Protein AF-A0A2W6YNT2-F1 (afdb_monomer)

Mean predicted aligned error: 16.23 Å

Structure (mmCIF, N/CA/C/O backbone):
data_AF-A0A2W6YNT2-F1
#
_entry.id   AF-A0A2W6YNT2-F1
#
loop_
_atom_site.group_PDB
_atom_site.id
_atom_site.type_symbol
_atom_site.label_atom_id
_atom_site.label_alt_id
_atom_site.label_comp_id
_atom_site.label_asym_id
_atom_site.label_entity_id
_atom_site.label_seq_id
_atom_site.pdbx_PDB_ins_code
_atom_site.Cartn_x
_atom_site.Cartn_y
_atom_site.Cartn_z
_atom_site.occupancy
_atom_site.B_iso_or_equiv
_atom_site.auth_seq_id
_atom_site.auth_comp_id
_atom_site.auth_asym_id
_atom_site.auth_atom_id
_atom_site.pdbx_PDB_model_num
ATOM 1 N N . MET A 1 1 ? -2.573 -17.971 18.303 1.00 40.66 1 MET A N 1
ATOM 2 C CA . MET A 1 1 ? -1.922 -16.973 17.429 1.00 40.66 1 MET A CA 1
ATOM 3 C C . MET A 1 1 ? -2.550 -15.627 17.736 1.00 40.66 1 MET A C 1
ATOM 5 O O . MET A 1 1 ? -3.761 -15.509 17.622 1.00 40.66 1 MET A O 1
ATOM 9 N N . THR A 1 2 ? -1.781 -14.661 18.231 1.00 47.09 2 THR A N 1
ATOM 10 C CA . THR A 1 2 ? -2.281 -13.311 18.520 1.00 47.09 2 THR A CA 1
ATOM 11 C C . THR A 1 2 ? -2.450 -12.561 17.201 1.00 47.09 2 THR A C 1
ATOM 13 O O . THR A 1 2 ? -1.472 -12.285 16.513 1.00 47.09 2 THR A O 1
ATOM 16 N N . THR A 1 3 ? -3.689 -12.281 16.803 1.00 71.31 3 THR A N 1
ATOM 17 C CA . THR A 1 3 ? -3.990 -11.491 15.601 1.00 71.31 3 THR A CA 1
ATOM 18 C C . THR A 1 3 ? -3.477 -10.065 15.790 1.00 71.31 3 THR A C 1
ATOM 20 O O . THR A 1 3 ? -3.833 -9.420 16.777 1.00 71.31 3 THR A O 1
ATOM 23 N N . SER A 1 4 ? -2.636 -9.571 14.873 1.00 83.00 4 SER A N 1
ATOM 24 C CA . SER A 1 4 ? -2.112 -8.201 14.960 1.00 83.00 4 SER A CA 1
ATOM 25 C C . SER A 1 4 ? -3.258 -7.177 14.932 1.00 83.00 4 SER A C 1
ATOM 27 O O . SER A 1 4 ? -4.179 -7.317 14.118 1.00 83.00 4 SER A O 1
ATOM 29 N N . PRO A 1 5 ? -3.217 -6.118 15.764 1.00 92.69 5 PRO A N 1
ATOM 30 C CA . PRO A 1 5 ? -4.230 -5.064 15.734 1.00 92.69 5 PRO A CA 1
ATOM 31 C C . PRO A 1 5 ? -4.189 -4.221 14.447 1.00 92.69 5 PRO A C 1
ATOM 33 O O . PRO A 1 5 ? -5.103 -3.426 14.225 1.00 92.69 5 PRO A O 1
ATOM 36 N N . TYR A 1 6 ? -3.166 -4.402 13.602 1.00 96.69 6 TYR A N 1
ATOM 37 C CA . TYR A 1 6 ? -2.955 -3.644 12.371 1.00 96.69 6 TYR A CA 1
ATOM 38 C C . TYR A 1 6 ? -3.131 -4.504 11.123 1.00 96.69 6 TYR A C 1
ATOM 40 O O . TYR A 1 6 ? -2.671 -5.652 11.074 1.00 96.69 6 TYR A O 1
ATOM 48 N N . ILE A 1 7 ? -3.759 -3.907 10.111 1.00 97.81 7 ILE A N 1
ATOM 49 C CA . ILE A 1 7 ? -3.732 -4.368 8.723 1.00 97.81 7 ILE A CA 1
ATOM 50 C C . ILE A 1 7 ? -3.130 -3.242 7.889 1.00 97.81 7 ILE A C 1
ATOM 52 O O . ILE A 1 7 ? -3.659 -2.133 7.877 1.00 97.81 7 ILE A O 1
ATOM 56 N N . LEU A 1 8 ? -2.033 -3.516 7.194 1.00 98.19 8 LEU A N 1
ATOM 57 C CA . LEU A 1 8 ? -1.343 -2.551 6.350 1.00 98.19 8 LEU A CA 1
ATOM 58 C C . LEU A 1 8 ? -1.602 -2.898 4.886 1.00 98.19 8 LEU A C 1
ATOM 60 O O . LEU A 1 8 ? -1.202 -3.969 4.436 1.00 98.19 8 LEU A O 1
ATOM 64 N N . LEU A 1 9 ? -2.256 -2.004 4.145 1.00 98.12 9 LEU A N 1
ATOM 65 C CA . LEU A 1 9 ? -2.378 -2.122 2.694 1.00 98.12 9 LEU A CA 1
ATOM 66 C C . LEU A 1 9 ? -1.252 -1.343 2.036 1.00 98.12 9 LEU A C 1
ATOM 68 O O . LEU A 1 9 ? -1.093 -0.153 2.305 1.00 98.12 9 LEU A O 1
ATOM 72 N N . LEU A 1 10 ? -0.491 -2.000 1.167 1.00 97.44 10 LEU A N 1
ATOM 73 C CA . LEU A 1 10 ? 0.601 -1.351 0.451 1.00 97.44 10 LEU A CA 1
ATOM 74 C C . LEU A 1 10 ? 0.161 -0.964 -0.956 1.00 97.44 10 LEU A C 1
ATOM 76 O O . LEU A 1 10 ? -0.458 -1.750 -1.672 1.00 97.44 10 LEU A O 1
ATOM 80 N N . GLU A 1 11 ? 0.504 0.254 -1.347 1.00 95.94 11 GLU A N 1
ATOM 81 C CA . GLU A 1 11 ? 0.345 0.748 -2.709 1.00 95.94 11 GLU A CA 1
ATOM 82 C C . GLU A 1 11 ? 1.682 0.676 -3.471 1.00 95.94 11 GLU A C 1
ATOM 84 O O . GLU A 1 11 ? 2.748 0.548 -2.863 1.00 95.94 11 GLU A O 1
ATOM 89 N N . THR A 1 12 ? 1.631 0.720 -4.806 1.00 97.12 12 THR A N 1
ATOM 90 C CA . THR A 1 12 ? 2.781 0.582 -5.709 1.00 97.12 12 THR A CA 1
ATOM 91 C C . THR A 1 12 ? 3.945 1.475 -5.299 1.00 97.12 12 THR A C 1
ATOM 93 O O . THR A 1 12 ? 5.073 0.991 -5.200 1.00 97.12 12 THR A O 1
ATOM 96 N N . SER A 1 13 ? 3.689 2.754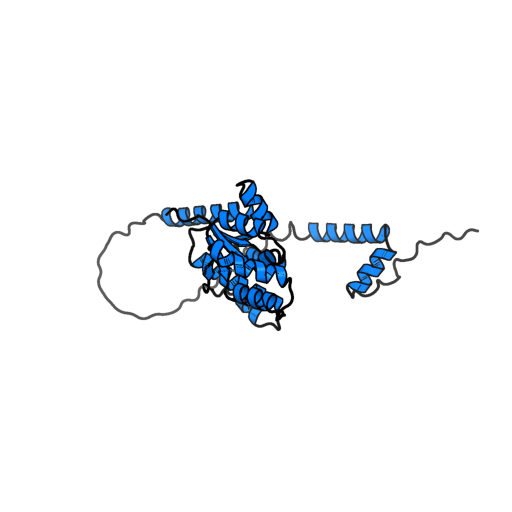 -5.004 1.00 96.12 13 SER A N 1
ATOM 97 C CA . SER A 1 13 ? 4.733 3.727 -4.684 1.00 96.12 13 SER A CA 1
ATOM 98 C C . SER A 1 13 ? 5.505 3.334 -3.418 1.00 96.12 13 SER A C 1
ATOM 100 O O . SER A 1 13 ? 6.731 3.414 -3.400 1.00 96.12 13 SER A O 1
ATOM 102 N N . ALA A 1 14 ? 4.815 2.809 -2.399 1.00 96.44 14 ALA A N 1
ATOM 103 C CA . ALA A 1 14 ? 5.431 2.367 -1.150 1.00 96.44 14 ALA A CA 1
ATOM 104 C C . ALA A 1 14 ? 6.356 1.156 -1.343 1.00 96.44 14 ALA A C 1
ATOM 106 O O . ALA A 1 14 ? 7.202 0.894 -0.488 1.00 96.44 14 ALA A O 1
ATOM 107 N N . ILE A 1 15 ? 6.213 0.428 -2.453 1.00 96.94 15 ILE A N 1
ATOM 108 C CA . ILE A 1 15 ? 7.069 -0.699 -2.826 1.00 96.94 15 ILE A CA 1
ATOM 109 C C . ILE A 1 15 ? 8.212 -0.214 -3.717 1.00 96.94 15 ILE A C 1
ATOM 111 O O . ILE A 1 15 ? 9.375 -0.398 -3.368 1.00 96.94 15 ILE A O 1
ATOM 115 N N . VAL A 1 16 ? 7.901 0.432 -4.846 1.00 96.62 16 VAL A N 1
ATOM 116 C CA . VAL A 1 16 ? 8.901 0.758 -5.881 1.00 96.62 16 VAL A CA 1
ATOM 117 C C . VAL A 1 16 ? 9.830 1.911 -5.505 1.00 96.62 16 VAL A C 1
ATOM 119 O O . VAL A 1 16 ? 10.900 2.039 -6.097 1.00 96.62 16 VAL A O 1
ATOM 122 N N . GLN A 1 17 ? 9.445 2.743 -4.533 1.00 95.75 17 GLN A N 1
ATOM 123 C CA . GLN A 1 17 ? 10.268 3.852 -4.033 1.00 95.75 17 GLN A CA 1
ATOM 124 C C . GLN A 1 17 ? 11.056 3.488 -2.766 1.00 95.75 17 GLN A C 1
ATOM 126 O O . GLN A 1 17 ? 11.781 4.327 -2.229 1.00 95.75 17 GLN A O 1
ATOM 131 N N . THR A 1 18 ? 10.927 2.256 -2.268 1.00 96.06 18 THR A N 1
ATOM 132 C CA . THR A 1 18 ? 11.593 1.811 -1.040 1.00 96.06 18 THR A CA 1
ATOM 133 C C . THR A 1 18 ? 12.423 0.548 -1.265 1.00 96.06 18 THR A C 1
ATOM 135 O O . THR A 1 18 ? 12.600 0.081 -2.388 1.00 96.06 18 THR A O 1
ATOM 138 N N . ASP A 1 19 ? 13.015 0.036 -0.188 1.00 96.25 19 ASP A N 1
ATOM 139 C CA . ASP A 1 19 ? 14.006 -1.033 -0.216 1.00 96.25 19 ASP A CA 1
ATOM 140 C C . ASP A 1 19 ? 13.580 -2.249 0.633 1.00 96.25 19 ASP A C 1
ATOM 142 O O . ASP A 1 19 ? 12.739 -2.118 1.531 1.00 96.25 19 ASP A O 1
ATOM 146 N N . PRO A 1 20 ? 14.213 -3.424 0.448 1.00 96.81 20 PRO A N 1
ATOM 147 C CA . PRO A 1 20 ? 13.905 -4.631 1.214 1.00 96.81 20 PRO A CA 1
ATOM 148 C C . PRO A 1 20 ? 13.911 -4.484 2.734 1.00 96.81 20 PRO A C 1
ATOM 150 O O . PRO A 1 20 ? 13.166 -5.188 3.417 1.00 96.81 20 PRO A O 1
ATOM 153 N N . ASN A 1 21 ? 14.745 -3.605 3.299 1.00 96.00 21 ASN A N 1
ATOM 154 C CA . ASN A 1 21 ? 14.743 -3.397 4.745 1.00 96.00 21 ASN A CA 1
ATOM 155 C C . ASN A 1 21 ? 13.480 -2.664 5.182 1.00 96.00 21 ASN A C 1
ATOM 157 O O . ASN A 1 21 ? 12.934 -2.980 6.234 1.00 96.00 21 ASN A O 1
ATOM 161 N N . THR A 1 22 ? 13.002 -1.724 4.367 1.00 96.06 22 THR A N 1
ATOM 162 C CA . THR A 1 22 ? 11.737 -1.023 4.593 1.00 96.06 22 THR A CA 1
ATOM 163 C C . THR A 1 22 ? 10.552 -1.989 4.505 1.00 96.06 22 THR A C 1
ATOM 165 O O . THR A 1 22 ? 9.698 -1.967 5.387 1.00 96.06 22 THR A O 1
ATOM 168 N N . TRP A 1 23 ? 10.531 -2.911 3.538 1.00 97.12 23 TRP A N 1
ATOM 169 C CA . TRP A 1 23 ? 9.458 -3.914 3.437 1.00 97.12 23 TRP A CA 1
ATOM 170 C C . TRP A 1 23 ? 9.425 -4.856 4.643 1.00 97.12 23 TRP A C 1
ATOM 172 O O . TRP A 1 23 ? 8.363 -5.086 5.215 1.00 97.12 23 TRP A O 1
ATOM 182 N N . ARG A 1 24 ? 10.590 -5.351 5.085 1.00 96.12 24 ARG A N 1
ATOM 183 C CA . ARG A 1 24 ? 10.691 -6.181 6.301 1.00 96.12 24 ARG A CA 1
ATOM 184 C C . ARG A 1 24 ? 10.253 -5.425 7.551 1.00 96.12 24 ARG A C 1
ATOM 186 O O . ARG A 1 24 ? 9.539 -5.984 8.372 1.00 96.12 24 ARG A O 1
ATOM 193 N N . ALA A 1 25 ? 10.653 -4.163 7.674 1.00 94.88 25 ALA A N 1
ATOM 194 C CA . ALA A 1 25 ? 10.222 -3.276 8.749 1.00 94.88 25 ALA A CA 1
ATOM 195 C C . ALA A 1 25 ? 8.693 -3.119 8.784 1.00 94.88 25 ALA A C 1
ATOM 197 O O . ALA A 1 25 ? 8.083 -3.258 9.839 1.00 94.88 25 ALA A O 1
ATOM 198 N N . ILE A 1 26 ? 8.064 -2.884 7.631 1.00 95.62 26 ILE A N 1
ATOM 199 C CA . ILE A 1 26 ? 6.604 -2.769 7.524 1.00 95.62 26 ILE A CA 1
ATOM 200 C C . ILE A 1 26 ? 5.921 -4.100 7.873 1.00 95.62 26 ILE A C 1
ATOM 202 O O . ILE A 1 26 ? 4.952 -4.101 8.628 1.00 95.62 26 ILE A O 1
ATOM 206 N N . ALA A 1 27 ? 6.462 -5.233 7.416 1.00 94.88 27 ALA A N 1
ATOM 207 C CA . ALA A 1 27 ? 5.932 -6.566 7.718 1.00 94.88 27 ALA A CA 1
ATOM 208 C C . ALA A 1 27 ? 5.893 -6.893 9.224 1.00 94.88 27 ALA A C 1
ATOM 210 O O . ALA A 1 27 ? 5.111 -7.735 9.654 1.00 94.88 27 ALA A O 1
ATOM 211 N N . GLN A 1 28 ? 6.722 -6.234 10.040 1.00 94.00 28 GLN A N 1
ATOM 212 C CA . GLN A 1 28 ? 6.733 -6.413 11.496 1.00 94.00 28 GLN A CA 1
ATOM 213 C C . GLN A 1 28 ? 5.603 -5.659 12.206 1.00 94.00 28 GLN A C 1
ATOM 215 O O . GLN A 1 28 ? 5.285 -5.976 13.350 1.00 94.00 28 GLN A O 1
ATOM 220 N N . LEU A 1 29 ? 4.995 -4.664 11.554 1.00 95.19 29 LEU A N 1
ATOM 221 C CA . LEU A 1 29 ? 3.944 -3.844 12.156 1.00 95.19 29 LEU A CA 1
ATOM 222 C C . LEU A 1 29 ? 2.620 -4.600 12.265 1.00 95.19 29 LEU A C 1
ATOM 224 O O . LEU A 1 29 ? 1.866 -4.398 13.212 1.00 95.19 29 LEU A O 1
ATOM 228 N N . GLY A 1 30 ? 2.319 -5.485 11.319 1.00 95.19 30 GLY A N 1
ATOM 229 C CA . GLY A 1 30 ? 1.081 -6.244 11.337 1.00 95.19 30 GLY A CA 1
ATOM 230 C C . GLY A 1 30 ? 0.854 -7.054 10.080 1.00 95.19 30 GLY A C 1
ATOM 231 O O . GLY A 1 30 ? 1.789 -7.427 9.382 1.00 95.19 30 GLY A O 1
ATOM 232 N N . GLU A 1 31 ? -0.410 -7.358 9.815 1.00 96.25 31 GLU A N 1
ATOM 233 C CA . GLU A 1 31 ? -0.775 -8.122 8.630 1.00 96.25 31 GLU A CA 1
ATOM 234 C C . GLU A 1 31 ? -0.681 -7.236 7.392 1.00 96.25 31 GLU A C 1
ATOM 236 O O . GLU A 1 31 ? -1.354 -6.211 7.308 1.00 96.25 31 GLU A O 1
ATOM 241 N N . CYS A 1 32 ? 0.156 -7.619 6.433 1.00 96.75 32 CYS A N 1
ATOM 242 C CA . CYS A 1 32 ? 0.338 -6.865 5.202 1.00 96.75 32 CYS A CA 1
ATOM 243 C C . CYS A 1 32 ? -0.495 -7.463 4.072 1.00 96.75 32 CYS A C 1
ATOM 245 O O . CYS A 1 32 ? -0.323 -8.628 3.701 1.00 96.75 32 CYS A O 1
ATOM 247 N N . LEU A 1 33 ? -1.354 -6.629 3.496 1.00 97.44 33 LEU A N 1
ATOM 248 C CA . LEU A 1 33 ? -2.176 -6.955 2.345 1.00 97.44 33 LEU A CA 1
ATOM 249 C C . LEU A 1 33 ? -1.743 -6.127 1.135 1.00 97.44 33 LEU A C 1
ATOM 251 O O . LEU A 1 33 ? -1.396 -4.950 1.233 1.00 97.44 33 LEU A O 1
ATOM 255 N N . LEU A 1 34 ? -1.806 -6.752 -0.029 1.00 97.00 34 LEU A N 1
ATOM 256 C CA . LEU A 1 34 ? -1.535 -6.142 -1.315 1.00 97.00 34 LEU A CA 1
ATOM 257 C C . LEU A 1 34 ? -2.822 -6.197 -2.144 1.00 97.00 34 LEU A C 1
ATOM 259 O O . LEU A 1 34 ? -3.264 -7.297 -2.481 1.00 97.00 34 LEU A O 1
ATOM 263 N N . PRO A 1 35 ? -3.452 -5.058 -2.474 1.00 98.00 35 PRO A N 1
ATOM 264 C CA . PRO A 1 35 ? -4.563 -5.053 -3.419 1.00 98.00 35 PRO A CA 1
ATOM 265 C C . PRO A 1 35 ? -4.172 -5.778 -4.709 1.00 98.00 35 PRO A C 1
ATOM 267 O O . PRO A 1 35 ? -3.071 -5.563 -5.219 1.00 98.00 35 PRO A O 1
ATOM 270 N N . GLU A 1 36 ? -5.055 -6.607 -5.265 1.00 97.00 36 GLU A N 1
ATOM 271 C CA . GLU A 1 36 ? -4.753 -7.369 -6.491 1.00 97.00 36 GLU A CA 1
ATOM 272 C C . GLU A 1 36 ? -4.298 -6.474 -7.648 1.00 97.00 36 GLU A C 1
ATOM 274 O O . GLU A 1 36 ? -3.361 -6.815 -8.366 1.00 97.00 36 GLU A O 1
ATOM 279 N N . ILE A 1 37 ? -4.891 -5.284 -7.774 1.00 96.31 37 ILE A N 1
ATOM 280 C CA . ILE A 1 37 ? -4.488 -4.308 -8.789 1.00 96.31 37 ILE A CA 1
ATOM 281 C C . ILE A 1 37 ? -3.050 -3.802 -8.587 1.00 96.31 37 ILE A C 1
ATOM 283 O O . ILE A 1 37 ? -2.342 -3.568 -9.560 1.00 96.31 37 ILE A O 1
ATOM 287 N N . VAL A 1 38 ? -2.589 -3.676 -7.337 1.00 97.50 38 VAL A N 1
ATOM 288 C CA . VAL A 1 38 ? -1.201 -3.303 -7.016 1.00 97.50 38 VAL A CA 1
ATOM 289 C C . VAL A 1 38 ? -0.271 -4.478 -7.292 1.00 97.50 38 VAL A C 1
ATOM 291 O O . VAL A 1 38 ? 0.801 -4.286 -7.854 1.00 97.50 38 VAL A O 1
ATOM 294 N N . ALA A 1 39 ? -0.679 -5.703 -6.947 1.00 96.75 39 ALA A N 1
ATOM 295 C CA . ALA A 1 39 ? 0.098 -6.899 -7.263 1.00 96.75 39 ALA A CA 1
ATOM 296 C C . ALA A 1 39 ? 0.342 -7.030 -8.775 1.00 96.75 39 ALA A C 1
ATOM 298 O O . ALA A 1 39 ? 1.477 -7.260 -9.190 1.00 96.75 39 ALA A O 1
ATOM 299 N N . LEU A 1 40 ? -0.705 -6.819 -9.578 1.00 96.94 40 LEU A N 1
ATOM 300 C CA . LEU A 1 40 ? -0.626 -6.819 -11.036 1.00 96.94 40 LEU A CA 1
ATOM 301 C C . LEU A 1 40 ? 0.262 -5.685 -11.563 1.00 96.94 40 LEU A C 1
ATOM 303 O O . LEU A 1 40 ? 1.059 -5.900 -12.472 1.00 96.94 40 LEU A O 1
ATOM 307 N N . GLU A 1 41 ? 0.160 -4.486 -10.991 1.00 97.44 41 GLU A N 1
ATOM 308 C CA . GLU A 1 41 ? 0.987 -3.356 -11.416 1.00 97.44 41 GLU A CA 1
ATOM 309 C C . GLU A 1 41 ? 2.474 -3.588 -11.127 1.00 97.44 41 GLU A C 1
ATOM 311 O O . GLU A 1 41 ? 3.319 -3.379 -11.995 1.00 97.44 41 GLU A O 1
ATOM 316 N N . ILE A 1 42 ? 2.808 -4.125 -9.953 1.00 97.75 42 ILE A N 1
ATOM 317 C CA . ILE A 1 42 ? 4.182 -4.521 -9.618 1.00 97.75 42 ILE A CA 1
ATOM 318 C C . ILE A 1 42 ? 4.691 -5.627 -10.554 1.00 97.75 42 ILE A C 1
ATOM 320 O O . ILE A 1 42 ? 5.873 -5.647 -10.906 1.00 97.75 42 ILE A O 1
ATOM 324 N N . GLU A 1 43 ? 3.819 -6.538 -10.991 1.00 97.19 43 GLU A N 1
ATOM 325 C CA . GLU A 1 43 ? 4.150 -7.525 -12.021 1.00 97.19 43 GLU A CA 1
ATOM 326 C C . GLU A 1 43 ? 4.455 -6.873 -13.371 1.00 97.19 43 GLU A C 1
ATOM 328 O O . GLU A 1 43 ? 5.452 -7.206 -14.015 1.00 97.19 43 GLU A O 1
ATOM 333 N N . ASN A 1 44 ? 3.638 -5.908 -13.785 1.00 97.75 44 ASN A N 1
ATOM 334 C CA . ASN A 1 44 ? 3.853 -5.175 -15.024 1.00 97.75 44 ASN A CA 1
ATOM 335 C C . ASN A 1 44 ? 5.163 -4.390 -15.004 1.00 97.75 44 ASN A C 1
ATOM 337 O O . ASN A 1 44 ? 5.921 -4.491 -15.966 1.00 97.75 44 ASN A O 1
ATOM 341 N N . ILE A 1 45 ? 5.470 -3.691 -13.909 1.00 97.75 45 ILE A N 1
ATOM 342 C CA . ILE A 1 45 ? 6.735 -2.963 -13.749 1.00 97.75 45 ILE A CA 1
ATOM 343 C C . ILE A 1 45 ? 7.921 -3.933 -13.801 1.00 97.75 45 ILE A C 1
ATOM 345 O O . ILE A 1 45 ? 8.882 -3.696 -14.521 1.00 97.75 45 ILE A O 1
ATOM 349 N N . ALA A 1 46 ? 7.866 -5.069 -13.102 1.00 97.62 46 ALA A N 1
ATOM 350 C CA . ALA A 1 46 ? 8.960 -6.045 -13.126 1.00 97.62 46 ALA A CA 1
ATOM 351 C C . ALA A 1 46 ? 9.235 -6.629 -14.525 1.00 97.62 46 ALA A C 1
ATOM 353 O O . ALA A 1 46 ? 10.372 -7.004 -14.827 1.00 97.62 46 ALA A O 1
ATOM 354 N N . ASN A 1 47 ? 8.202 -6.704 -15.366 1.00 97.69 47 ASN A N 1
ATOM 355 C CA . ASN A 1 47 ? 8.266 -7.212 -16.734 1.00 97.69 47 ASN A CA 1
ATOM 356 C C . ASN A 1 47 ? 8.500 -6.112 -17.788 1.00 97.69 47 ASN A C 1
ATOM 358 O O . ASN A 1 47 ? 8.414 -6.409 -18.979 1.00 97.69 47 ASN A O 1
ATOM 362 N N . GLY A 1 48 ? 8.747 -4.861 -17.381 1.00 95.94 48 GLY A N 1
ATOM 363 C CA . GLY A 1 48 ? 8.947 -3.731 -18.298 1.00 95.94 48 GLY A CA 1
ATOM 364 C C . GLY A 1 48 ? 7.695 -3.344 -19.097 1.00 95.94 48 GLY A C 1
ATOM 365 O O . GLY A 1 48 ? 7.791 -2.762 -20.175 1.00 95.94 48 GLY A O 1
ATOM 366 N N . ARG A 1 49 ? 6.501 -3.705 -18.601 1.00 95.81 49 ARG A N 1
ATOM 367 C CA . ARG A 1 49 ? 5.195 -3.400 -19.220 1.00 95.81 49 ARG A CA 1
ATOM 368 C C . ARG A 1 49 ? 4.547 -2.124 -18.672 1.00 95.81 49 ARG A C 1
ATOM 370 O O . ARG A 1 49 ? 3.517 -1.714 -19.198 1.00 95.81 49 ARG A O 1
ATOM 377 N N . SER A 1 50 ? 5.100 -1.542 -17.608 1.00 94.19 50 SER A N 1
ATOM 378 C CA . SER A 1 50 ? 4.638 -0.290 -16.998 1.00 94.19 50 SER A CA 1
ATOM 379 C C . SER A 1 50 ? 5.820 0.509 -16.450 1.00 94.19 50 SER A C 1
ATOM 381 O O . SER A 1 50 ? 6.882 -0.058 -16.180 1.00 94.19 50 SER A O 1
ATOM 383 N N . ASP A 1 51 ? 5.626 1.815 -16.278 1.00 90.88 51 ASP A N 1
ATOM 384 C CA . ASP A 1 51 ? 6.649 2.735 -15.788 1.00 90.88 51 ASP A CA 1
ATOM 385 C C . ASP A 1 51 ? 6.982 2.460 -14.315 1.00 90.88 51 ASP A C 1
ATOM 387 O O . ASP A 1 51 ? 6.107 2.382 -13.452 1.00 90.88 51 ASP A O 1
ATOM 391 N N . GLY A 1 52 ? 8.271 2.363 -13.996 1.00 91.06 52 GLY A N 1
ATOM 392 C CA . GLY A 1 52 ? 8.734 2.176 -12.627 1.00 91.06 52 GLY A CA 1
ATOM 393 C C . GLY A 1 52 ? 10.141 1.599 -12.555 1.00 91.06 52 GLY A C 1
ATOM 394 O O . GLY A 1 52 ? 10.841 1.459 -13.554 1.00 91.06 52 GLY A O 1
ATOM 395 N N . ASN A 1 53 ? 10.577 1.263 -11.343 1.00 95.38 53 ASN A N 1
ATOM 396 C CA . ASN A 1 53 ? 11.879 0.643 -11.128 1.00 95.38 53 ASN A CA 1
ATOM 397 C C . ASN A 1 53 ? 11.766 -0.887 -11.244 1.00 95.38 53 ASN A C 1
ATOM 399 O O . ASN A 1 53 ? 11.421 -1.561 -10.270 1.00 95.38 53 ASN A O 1
ATOM 403 N N . GLU A 1 54 ? 12.067 -1.432 -12.428 1.00 97.38 54 GLU A N 1
ATOM 404 C CA . GLU A 1 54 ? 11.963 -2.874 -12.713 1.00 97.38 54 GLU A CA 1
ATOM 405 C C . GLU A 1 54 ? 12.769 -3.730 -11.727 1.00 97.38 54 GLU A C 1
ATOM 407 O O . GLU A 1 54 ? 12.292 -4.759 -11.246 1.00 97.38 54 GLU A O 1
ATOM 412 N N . THR A 1 55 ? 13.985 -3.291 -11.386 1.00 97.44 55 THR A N 1
ATOM 413 C CA . THR A 1 55 ? 14.884 -4.004 -10.470 1.00 97.44 55 THR A CA 1
ATOM 414 C C . THR A 1 55 ? 14.263 -4.135 -9.084 1.00 97.44 55 THR A C 1
ATOM 416 O O . THR A 1 55 ? 14.255 -5.224 -8.508 1.00 97.44 55 THR A O 1
ATOM 419 N N . VAL A 1 56 ? 13.702 -3.042 -8.561 1.00 97.81 56 VAL A N 1
ATOM 420 C CA . VAL A 1 56 ? 13.033 -3.035 -7.254 1.00 97.81 56 VAL A CA 1
ATOM 421 C C . VAL A 1 56 ? 11.764 -3.887 -7.293 1.00 97.81 56 VAL A C 1
ATOM 423 O O . VAL A 1 56 ? 11.540 -4.682 -6.382 1.00 97.81 56 VAL A O 1
ATOM 426 N N . ALA A 1 57 ? 10.973 -3.806 -8.365 1.00 97.69 57 ALA A N 1
ATOM 427 C CA . ALA A 1 57 ? 9.767 -4.617 -8.524 1.00 97.69 57 ALA A CA 1
ATOM 428 C C . ALA A 1 57 ? 10.077 -6.128 -8.576 1.00 97.69 57 ALA A C 1
ATOM 430 O O . ALA A 1 57 ? 9.429 -6.916 -7.882 1.00 97.69 57 ALA A O 1
ATOM 431 N N . ARG A 1 58 ? 11.113 -6.545 -9.320 1.00 97.88 58 ARG A N 1
ATOM 432 C CA . ARG A 1 58 ? 11.591 -7.943 -9.344 1.00 97.88 58 ARG A CA 1
ATOM 433 C C . ARG A 1 58 ? 12.090 -8.401 -7.978 1.00 97.88 58 ARG A C 1
ATOM 435 O O . ARG A 1 58 ? 11.795 -9.515 -7.549 1.00 97.88 58 ARG A O 1
ATOM 442 N N . GLN A 1 59 ? 12.834 -7.542 -7.285 1.00 97.62 59 GLN A N 1
ATOM 443 C CA . GLN A 1 59 ? 13.326 -7.839 -5.944 1.00 97.62 59 GLN A CA 1
ATOM 444 C C . GLN A 1 59 ? 12.181 -7.990 -4.939 1.00 97.62 59 GLN A C 1
ATOM 446 O O . GLN A 1 59 ? 12.219 -8.873 -4.084 1.00 97.62 59 GLN A O 1
ATOM 451 N N . PHE A 1 60 ? 11.147 -7.159 -5.040 1.00 97.44 60 PHE A N 1
ATOM 452 C CA . PHE A 1 60 ? 9.965 -7.294 -4.206 1.00 97.44 60 PHE A CA 1
ATOM 453 C C . PHE A 1 60 ? 9.253 -8.624 -4.458 1.00 97.44 60 PHE A C 1
ATOM 455 O O . PHE A 1 60 ? 8.948 -9.335 -3.503 1.00 97.44 60 PHE A O 1
ATOM 462 N N . GLN A 1 61 ? 9.043 -9.006 -5.721 1.00 95.56 61 GLN A N 1
ATOM 463 C CA . GLN A 1 61 ? 8.387 -10.273 -6.052 1.00 95.56 61 GLN A CA 1
ATOM 464 C C . GLN A 1 61 ? 9.113 -11.492 -5.479 1.00 95.56 61 GLN A C 1
ATOM 466 O O . GLN A 1 61 ? 8.459 -12.383 -4.938 1.00 95.56 61 GLN A O 1
ATOM 471 N N . SER A 1 62 ? 10.448 -11.520 -5.540 1.00 95.19 62 SER A N 1
ATOM 472 C CA . SER A 1 62 ? 11.227 -12.641 -4.999 1.00 95.19 62 SER A CA 1
ATOM 473 C C . SER A 1 62 ? 11.169 -12.727 -3.470 1.00 95.19 62 SER A C 1
ATOM 475 O O . SER A 1 62 ? 11.215 -13.823 -2.912 1.00 95.19 62 SER A O 1
ATOM 477 N N . LEU A 1 63 ? 11.028 -11.588 -2.785 1.00 95.06 63 LEU A N 1
ATOM 478 C CA . LEU A 1 63 ? 10.929 -11.522 -1.326 1.00 95.06 63 LEU A CA 1
ATOM 479 C C . LEU A 1 63 ? 9.495 -11.643 -0.804 1.00 95.06 63 LEU A C 1
ATOM 481 O O . LEU A 1 63 ? 9.306 -11.979 0.363 1.00 95.06 63 LEU A O 1
ATOM 485 N N . ARG A 1 64 ? 8.480 -11.389 -1.632 1.00 91.56 64 ARG A N 1
ATOM 486 C CA . ARG A 1 64 ? 7.077 -11.290 -1.207 1.00 91.56 64 ARG A CA 1
ATOM 487 C C . ARG A 1 64 ? 6.596 -12.509 -0.419 1.00 91.56 64 ARG A C 1
ATOM 489 O O . ARG A 1 64 ? 5.956 -12.344 0.618 1.00 91.56 64 ARG A O 1
ATOM 496 N N . SER A 1 65 ? 6.917 -13.715 -0.888 1.00 87.25 65 SER A N 1
ATOM 497 C CA . SER A 1 65 ? 6.541 -14.967 -0.216 1.00 87.25 65 SER A CA 1
ATOM 498 C C . SER A 1 65 ? 7.191 -15.109 1.163 1.00 87.25 65 SER A C 1
ATOM 500 O O . SER A 1 65 ? 6.574 -15.646 2.074 1.00 87.25 65 SER A O 1
ATOM 502 N N . GLN A 1 66 ? 8.399 -14.569 1.344 1.00 92.38 66 GLN A N 1
ATOM 503 C CA . GLN A 1 66 ? 9.125 -14.572 2.618 1.00 92.38 66 GLN A CA 1
ATOM 504 C C . GLN A 1 66 ? 8.587 -13.522 3.599 1.00 92.38 66 GLN A C 1
ATOM 506 O O . GLN A 1 66 ? 8.723 -13.677 4.809 1.00 92.38 66 GLN A O 1
ATOM 511 N N . LEU A 1 67 ? 7.988 -12.442 3.086 1.00 91.94 67 LEU A N 1
ATOM 512 C CA . LEU A 1 67 ? 7.409 -11.366 3.891 1.00 91.94 67 LEU A CA 1
ATOM 513 C C . LEU A 1 67 ? 6.010 -11.705 4.434 1.00 91.94 67 LEU A C 1
ATOM 515 O O . LEU A 1 67 ? 5.491 -10.950 5.251 1.00 91.94 67 LEU A O 1
ATOM 519 N N . ASN A 1 68 ? 5.400 -12.817 4.003 1.00 90.50 68 ASN A N 1
ATOM 520 C CA . ASN A 1 68 ? 4.013 -13.200 4.309 1.00 90.50 68 ASN A CA 1
ATOM 521 C C . ASN A 1 68 ? 2.965 -12.158 3.871 1.00 90.50 68 ASN A C 1
ATOM 523 O O . ASN A 1 68 ? 1.910 -12.032 4.491 1.00 90.50 68 ASN A O 1
ATOM 527 N N . TRP A 1 69 ? 3.240 -11.397 2.807 1.00 93.62 69 TRP A N 1
ATOM 528 C CA . TRP A 1 69 ? 2.295 -10.404 2.288 1.00 93.62 69 TRP A CA 1
ATOM 529 C C . TRP A 1 69 ? 1.261 -11.061 1.378 1.00 93.62 69 TRP A C 1
ATOM 531 O O . TRP A 1 69 ? 1.601 -11.619 0.328 1.00 93.62 69 TRP A O 1
ATOM 541 N N . GLN A 1 70 ? -0.012 -10.951 1.744 1.00 93.50 70 GLN A N 1
ATOM 542 C CA . GLN A 1 70 ? -1.109 -11.620 1.044 1.00 93.50 70 GLN A CA 1
ATOM 543 C C . GLN A 1 70 ? -1.756 -10.698 0.010 1.00 93.50 70 GLN A C 1
ATOM 545 O O . GLN A 1 70 ? -1.787 -9.487 0.192 1.00 93.50 70 GLN A O 1
ATOM 550 N N . SER A 1 71 ? -2.259 -11.250 -1.097 1.00 95.69 71 SER A N 1
ATOM 551 C CA . SER A 1 71 ? -3.153 -10.481 -1.975 1.00 95.69 71 SER A CA 1
ATOM 552 C C . SER A 1 71 ? -4.523 -10.329 -1.316 1.00 95.69 71 SER A C 1
ATOM 554 O O . SER A 1 71 ? -4.959 -11.227 -0.601 1.00 95.69 71 SER A O 1
ATOM 556 N N . THR A 1 72 ? -5.229 -9.239 -1.602 1.00 96.56 72 THR A N 1
ATOM 557 C CA . THR A 1 72 ? -6.640 -9.089 -1.231 1.00 96.56 72 THR A CA 1
ATOM 558 C C . THR A 1 72 ? -7.477 -8.642 -2.421 1.00 96.56 72 THR A C 1
ATOM 560 O O . THR A 1 72 ? -7.087 -7.722 -3.143 1.00 96.56 72 THR A O 1
ATOM 563 N N . SER A 1 73 ? -8.630 -9.292 -2.590 1.00 96.62 73 SER A N 1
ATOM 564 C CA . SER A 1 73 ? -9.709 -8.939 -3.522 1.00 96.62 73 SER A CA 1
ATOM 565 C C . SER A 1 73 ? -10.819 -8.114 -2.850 1.00 96.62 73 SER A C 1
ATOM 567 O O . SER A 1 73 ? -11.753 -7.660 -3.517 1.00 96.62 73 SER A O 1
ATOM 569 N N . LEU A 1 74 ? -10.738 -7.919 -1.523 1.00 96.19 74 LEU A N 1
ATOM 570 C CA . LEU A 1 74 ? -11.756 -7.208 -0.753 1.00 96.19 74 LEU A CA 1
ATOM 571 C C . LEU A 1 74 ? -11.852 -5.773 -1.244 1.00 96.19 74 LEU A C 1
ATOM 573 O O . LEU A 1 74 ? -10.902 -5.004 -1.133 1.00 96.19 74 LEU A O 1
ATOM 577 N N . SER A 1 75 ? -13.020 -5.413 -1.754 1.00 95.06 75 SER A N 1
ATOM 578 C CA . SER A 1 75 ? -13.317 -4.075 -2.233 1.00 95.06 75 SER A CA 1
ATOM 579 C C . SER A 1 75 ? -14.736 -3.693 -1.848 1.00 95.06 75 SER A C 1
ATOM 581 O O . SER A 1 75 ? -15.606 -4.544 -1.670 1.00 95.06 75 SER A O 1
ATOM 583 N N . ALA A 1 76 ? -14.964 -2.396 -1.693 1.00 92.62 76 ALA A N 1
ATOM 584 C CA . ALA A 1 76 ? -16.283 -1.854 -1.427 1.00 92.62 76 ALA A CA 1
ATOM 585 C C . ALA A 1 76 ? -16.521 -0.597 -2.260 1.00 92.62 76 ALA A C 1
ATOM 587 O O . ALA A 1 76 ? -15.598 0.136 -2.632 1.00 92.62 76 ALA A O 1
ATOM 588 N N . ASN A 1 77 ? -17.794 -0.349 -2.549 1.00 87.56 77 ASN A N 1
ATOM 589 C CA . ASN A 1 77 ? -18.222 0.858 -3.231 1.00 87.56 77 ASN A CA 1
ATOM 590 C C . ASN A 1 77 ? -18.495 1.957 -2.208 1.00 87.56 77 ASN A C 1
ATOM 592 O O . ASN A 1 77 ? -19.133 1.725 -1.187 1.00 87.56 77 ASN A O 1
ATOM 596 N N . HIS A 1 78 ? -18.060 3.172 -2.526 1.00 86.69 78 HIS A N 1
ATOM 597 C CA . HIS A 1 78 ? -18.359 4.357 -1.735 1.00 86.69 78 HIS A CA 1
ATOM 598 C C . HIS A 1 78 ? -18.911 5.458 -2.649 1.00 86.69 78 HIS A C 1
ATOM 600 O O . HIS A 1 78 ? -18.315 5.693 -3.708 1.00 86.69 78 HIS A O 1
ATOM 606 N N . PRO A 1 79 ? -20.000 6.163 -2.282 1.00 85.44 79 PRO A N 1
ATOM 607 C CA . PRO A 1 79 ? -20.625 7.166 -3.148 1.00 85.44 79 PRO A CA 1
ATOM 608 C C . PRO A 1 79 ? -19.645 8.222 -3.679 1.00 85.44 79 PRO A C 1
ATOM 610 O O . PRO A 1 79 ? -19.641 8.515 -4.875 1.00 85.44 79 PRO A O 1
ATOM 613 N N . GLN A 1 80 ? -18.737 8.721 -2.831 1.00 81.88 80 GLN A N 1
ATOM 614 C CA . GLN A 1 80 ? -17.728 9.706 -3.250 1.00 81.88 80 GLN A CA 1
ATOM 615 C C . GLN A 1 80 ? -16.692 9.142 -4.240 1.00 81.88 80 GLN A C 1
ATOM 617 O O . GLN A 1 80 ? -16.125 9.893 -5.034 1.00 81.88 80 GLN A O 1
ATOM 622 N N . LEU A 1 81 ? -16.436 7.828 -4.218 1.00 84.19 81 LEU A N 1
ATOM 623 C CA . LEU A 1 81 ? -15.560 7.168 -5.194 1.00 84.19 81 LEU A CA 1
ATOM 624 C C . LEU A 1 81 ? -16.295 6.898 -6.514 1.00 84.19 81 LEU A C 1
ATOM 626 O O . LEU A 1 81 ? -15.698 6.996 -7.587 1.00 84.19 81 LEU A O 1
ATOM 630 N N . MET A 1 82 ? -17.596 6.600 -6.454 1.00 79.56 82 MET A N 1
ATOM 631 C CA . MET A 1 82 ? -18.428 6.377 -7.642 1.00 79.56 82 MET A CA 1
ATOM 632 C C . MET A 1 82 ? -18.602 7.655 -8.466 1.00 79.56 82 MET A C 1
ATOM 634 O O . MET A 1 82 ? -18.420 7.617 -9.679 1.00 79.56 82 MET A O 1
ATOM 638 N N . GLN A 1 83 ? -18.837 8.800 -7.817 1.00 74.00 83 GLN A N 1
ATOM 639 C CA . GLN A 1 83 ? -18.961 10.103 -8.492 1.00 74.00 83 GLN A CA 1
ATOM 640 C C . GLN A 1 83 ? -17.717 10.483 -9.307 1.00 74.00 83 GLN A C 1
ATOM 642 O O . GLN A 1 83 ? -17.814 11.155 -10.328 1.00 74.00 83 GLN A O 1
ATOM 647 N N . ARG A 1 84 ? -16.535 10.040 -8.871 1.00 71.19 84 ARG A N 1
ATOM 648 C CA . ARG A 1 84 ? -15.275 10.290 -9.584 1.00 71.19 84 ARG A CA 1
ATOM 649 C C . ARG A 1 84 ? -15.055 9.337 -10.754 1.00 71.19 84 ARG A C 1
ATOM 651 O O . ARG A 1 84 ? -14.297 9.664 -11.656 1.00 71.19 84 ARG A O 1
ATOM 658 N N . THR A 1 85 ? -15.715 8.179 -10.753 1.00 68.38 85 THR A N 1
ATOM 659 C CA . THR A 1 85 ? -15.533 7.136 -11.775 1.00 68.38 85 THR A CA 1
ATOM 660 C C . THR A 1 85 ? -16.157 7.530 -13.122 1.00 68.38 85 THR A C 1
ATOM 662 O O . THR A 1 85 ? -15.720 7.040 -14.155 1.00 68.38 85 THR A O 1
ATOM 665 N N . SER A 1 86 ? -17.131 8.446 -13.143 1.00 64.38 86 SER A N 1
ATOM 666 C CA . SER A 1 86 ? -17.817 8.895 -14.366 1.00 64.38 86 SER A CA 1
ATOM 667 C C . SER A 1 86 ? -17.048 9.942 -15.188 1.00 64.38 86 SER A C 1
ATOM 669 O O . SER A 1 86 ? -17.600 10.504 -16.130 1.00 64.38 86 SER A O 1
ATOM 671 N N . GLN A 1 87 ? -15.803 10.254 -14.822 1.00 72.56 87 GLN A N 1
ATOM 672 C CA . GLN A 1 87 ? -14.962 11.250 -15.494 1.00 72.56 87 GLN A CA 1
ATOM 673 C C . GLN A 1 87 ? -13.903 10.563 -16.375 1.00 72.56 87 GLN A C 1
ATOM 675 O O . GLN A 1 87 ? -13.516 9.424 -16.117 1.00 72.56 87 GLN A O 1
ATOM 680 N N . ASN A 1 88 ? -13.394 11.253 -17.404 1.00 80.56 88 ASN A N 1
ATOM 681 C CA . ASN A 1 88 ? -12.233 10.788 -18.176 1.00 80.56 88 ASN A CA 1
ATOM 682 C C . ASN A 1 88 ? -10.973 10.864 -17.302 1.00 80.56 88 ASN A C 1
ATOM 684 O O . ASN A 1 88 ? -10.296 11.888 -17.241 1.00 80.56 88 ASN A O 1
ATOM 688 N N . LEU A 1 89 ? -10.693 9.786 -16.574 1.00 85.38 89 LEU A N 1
ATOM 689 C CA . LEU A 1 89 ? -9.589 9.705 -15.625 1.00 85.38 89 LEU A CA 1
ATOM 690 C C . LEU A 1 89 ? -8.300 9.217 -16.291 1.00 85.38 89 LEU A C 1
ATOM 692 O O . LEU A 1 89 ? -8.308 8.282 -17.097 1.00 85.38 89 LEU A O 1
ATOM 696 N N . SER A 1 90 ? -7.167 9.779 -15.865 1.00 90.38 90 SER A N 1
ATOM 697 C CA . SER A 1 90 ? -5.848 9.228 -16.192 1.00 90.38 90 SER A CA 1
ATOM 698 C C . SER A 1 90 ? -5.692 7.795 -15.656 1.00 90.38 90 SER A C 1
ATOM 700 O O . SER A 1 90 ? -6.444 7.349 -14.785 1.00 90.38 90 SER A O 1
ATOM 702 N N . ALA A 1 91 ? -4.714 7.042 -16.172 1.00 89.44 91 ALA A N 1
ATOM 703 C CA . ALA A 1 91 ? -4.404 5.699 -15.667 1.00 89.44 91 ALA A CA 1
ATOM 704 C C . ALA A 1 91 ? -4.094 5.714 -14.157 1.00 89.44 91 ALA A C 1
ATOM 706 O O . ALA A 1 91 ? -4.718 4.975 -13.397 1.00 89.44 91 ALA A O 1
ATOM 707 N N . THR A 1 92 ? -3.246 6.642 -13.708 1.00 90.56 92 THR A N 1
ATOM 708 C CA . THR A 1 92 ? -2.904 6.841 -12.291 1.00 90.56 92 THR A CA 1
ATOM 709 C C . THR A 1 92 ? -4.125 7.183 -11.436 1.00 90.56 92 THR A C 1
ATOM 711 O O . THR A 1 92 ? -4.325 6.604 -10.373 1.00 90.56 92 THR A O 1
ATOM 714 N N . ALA A 1 93 ? -5.007 8.073 -11.906 1.00 91.00 93 ALA A N 1
ATOM 715 C CA . ALA A 1 93 ? -6.215 8.419 -11.157 1.00 91.00 93 ALA A CA 1
ATOM 716 C C . ALA A 1 93 ? -7.180 7.226 -11.030 1.00 91.00 93 ALA A C 1
ATOM 718 O O . ALA A 1 93 ? -7.772 7.022 -9.969 1.00 91.00 93 ALA A O 1
ATOM 719 N N . ARG A 1 94 ? -7.306 6.400 -12.081 1.00 92.06 94 ARG A N 1
ATOM 720 C CA . ARG A 1 94 ? -8.065 5.138 -12.024 1.00 92.06 94 ARG A CA 1
ATOM 721 C C . ARG A 1 94 ? -7.445 4.158 -11.034 1.00 92.06 94 ARG A C 1
ATOM 723 O O . ARG A 1 94 ? -8.179 3.544 -10.264 1.00 92.06 94 ARG A O 1
ATOM 730 N N . MET A 1 95 ? -6.119 4.041 -11.021 1.00 93.25 95 MET A N 1
ATOM 731 C CA . MET A 1 95 ? -5.394 3.210 -10.060 1.00 93.25 95 MET A CA 1
ATOM 732 C C . MET A 1 95 ? -5.681 3.652 -8.620 1.00 93.25 95 MET A C 1
ATOM 734 O O . MET A 1 95 ? -6.130 2.841 -7.814 1.00 93.25 95 MET A O 1
ATOM 738 N N . HIS A 1 96 ? -5.557 4.948 -8.322 1.00 94.62 96 HIS A N 1
ATOM 739 C CA . HIS A 1 96 ? -5.864 5.502 -6.999 1.00 94.62 96 HIS A CA 1
ATOM 740 C C . HIS A 1 96 ? -7.307 5.220 -6.561 1.00 94.62 96 HIS A C 1
ATOM 742 O O . HIS A 1 96 ? -7.536 4.814 -5.422 1.00 94.62 96 HIS A O 1
ATOM 748 N N . LEU A 1 97 ? -8.290 5.390 -7.454 1.00 93.81 97 LEU A N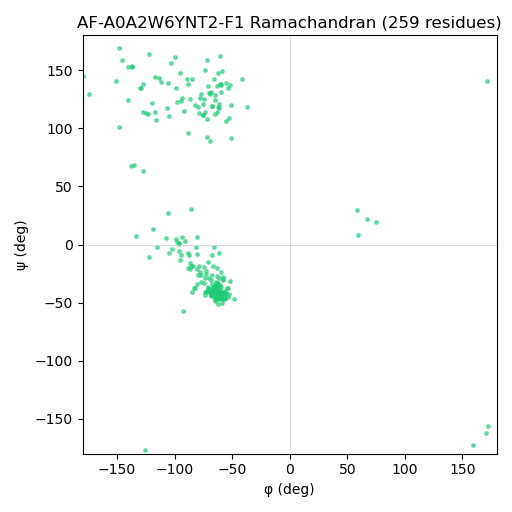 1
ATOM 749 C CA . LEU A 1 97 ? -9.683 5.065 -7.133 1.00 93.81 97 LEU A CA 1
ATOM 750 C C . LEU A 1 97 ? -9.876 3.581 -6.840 1.00 93.81 97 LEU A C 1
ATOM 752 O O . LEU A 1 97 ? -10.595 3.246 -5.900 1.00 93.81 97 LEU A O 1
ATOM 756 N N . ASN A 1 98 ? -9.254 2.701 -7.626 1.00 94.31 98 ASN A N 1
ATOM 757 C CA . ASN A 1 98 ? -9.335 1.269 -7.376 1.00 94.31 98 ASN A CA 1
ATOM 758 C C . ASN A 1 98 ? -8.713 0.934 -6.023 1.00 94.31 98 ASN A C 1
ATOM 760 O O . ASN A 1 98 ? -9.405 0.355 -5.195 1.00 94.31 98 ASN A O 1
ATOM 764 N N . VAL A 1 99 ? -7.486 1.381 -5.738 1.00 96.94 99 VAL A N 1
ATOM 765 C CA . VAL A 1 99 ? -6.831 1.161 -4.436 1.00 96.94 99 VAL A CA 1
ATOM 766 C C . VAL A 1 99 ? -7.698 1.670 -3.280 1.00 96.94 99 VAL A C 1
ATOM 768 O O . VAL A 1 99 ? -7.884 0.949 -2.303 1.00 96.94 99 VAL A O 1
ATOM 771 N N . ALA A 1 100 ? -8.316 2.848 -3.404 1.00 96.06 100 ALA A N 1
ATOM 772 C CA . ALA A 1 100 ? -9.218 3.369 -2.376 1.00 96.06 100 ALA A CA 1
ATOM 773 C C . ALA A 1 100 ? -10.428 2.450 -2.106 1.00 96.06 100 ALA A C 1
ATOM 775 O O . ALA A 1 100 ? -10.822 2.282 -0.952 1.00 96.06 100 ALA A O 1
ATOM 776 N N . ARG A 1 101 ? -10.988 1.799 -3.138 1.00 95.50 101 ARG A N 1
ATOM 777 C CA . ARG A 1 101 ? -12.063 0.800 -2.967 1.00 95.50 101 ARG A CA 1
ATOM 778 C C . ARG A 1 101 ? -11.589 -0.425 -2.190 1.00 95.50 101 ARG A C 1
ATOM 780 O O . ARG A 1 101 ? -12.350 -0.933 -1.370 1.00 95.50 101 ARG A O 1
ATOM 787 N N . TYR A 1 102 ? -10.357 -0.884 -2.422 1.00 97.38 102 TYR A N 1
ATOM 788 C CA . TYR A 1 102 ? -9.778 -1.995 -1.659 1.00 97.38 102 TYR A CA 1
ATOM 789 C C . TYR A 1 102 ? -9.586 -1.628 -0.191 1.00 97.38 102 TYR A C 1
ATOM 791 O O . TYR A 1 102 ? -9.999 -2.362 0.701 1.00 97.38 102 TYR A O 1
ATOM 799 N N . VAL A 1 103 ? -9.011 -0.453 0.061 1.00 96.81 103 VAL A N 1
ATOM 800 C CA . VAL A 1 103 ? -8.772 0.061 1.413 1.00 96.81 103 VAL A CA 1
ATOM 801 C C . VAL A 1 103 ? -10.075 0.136 2.213 1.00 96.81 103 VAL A C 1
ATOM 803 O O . VAL A 1 103 ? -10.127 -0.354 3.340 1.00 96.81 103 VAL A O 1
ATOM 806 N N . ILE A 1 104 ? -11.146 0.666 1.616 1.00 95.69 104 ILE A N 1
ATOM 807 C CA . ILE A 1 104 ? -12.466 0.707 2.258 1.00 95.69 104 ILE A CA 1
ATOM 808 C C . ILE A 1 104 ? -13.059 -0.695 2.429 1.00 95.69 104 ILE A C 1
ATOM 810 O O . ILE A 1 104 ? -13.635 -0.988 3.476 1.00 95.69 104 ILE A O 1
ATOM 814 N N . GLY A 1 105 ? -12.910 -1.578 1.438 1.00 96.44 105 GLY A N 1
ATOM 815 C CA . GLY A 1 105 ? -13.365 -2.967 1.538 1.00 96.44 105 GLY A CA 1
ATOM 816 C C . GLY A 1 105 ? -12.740 -3.694 2.727 1.00 96.44 105 GLY A C 1
ATOM 817 O O . GLY A 1 105 ? -13.445 -4.335 3.504 1.00 96.44 105 GLY A O 1
ATOM 818 N N . VAL A 1 106 ? -11.433 -3.521 2.931 1.00 97.38 106 VAL A N 1
ATOM 819 C CA . VAL A 1 106 ? -10.727 -4.070 4.093 1.00 97.38 106 VAL A CA 1
ATOM 820 C C . VAL A 1 106 ? -11.167 -3.383 5.390 1.00 97.38 106 VAL A C 1
ATOM 822 O O . VAL A 1 106 ? -11.464 -4.074 6.360 1.00 97.38 106 VAL A O 1
ATOM 825 N N . ALA A 1 107 ? -11.287 -2.053 5.425 1.00 95.94 107 ALA A N 1
ATOM 826 C CA . ALA A 1 107 ? -11.777 -1.339 6.611 1.00 95.94 107 ALA A CA 1
ATOM 827 C C . ALA A 1 107 ? -13.169 -1.821 7.054 1.00 95.94 107 ALA A C 1
ATOM 829 O O . ALA A 1 107 ? -13.387 -2.039 8.246 1.00 95.94 107 ALA A O 1
ATOM 830 N N . SER A 1 108 ? -14.058 -2.073 6.090 1.00 94.56 108 SER A N 1
ATOM 831 C CA . SER A 1 108 ? -15.408 -2.607 6.310 1.00 94.56 108 SER A CA 1
ATOM 832 C C . SER A 1 108 ? -15.393 -4.042 6.839 1.00 94.56 108 SER A C 1
ATOM 834 O O . SER A 1 108 ? -16.174 -4.386 7.721 1.00 94.56 108 SER A O 1
ATOM 836 N N . ALA A 1 109 ? -14.511 -4.891 6.300 1.00 95.88 109 ALA A N 1
ATOM 837 C CA . ALA A 1 109 ? -14.408 -6.297 6.687 1.00 95.88 109 ALA A CA 1
ATOM 838 C C . ALA A 1 109 ? -13.776 -6.492 8.077 1.00 95.88 109 ALA A C 1
ATOM 840 O O . ALA A 1 109 ? -14.039 -7.494 8.741 1.00 95.88 109 ALA A O 1
ATOM 841 N N . TYR A 1 110 ? -12.960 -5.534 8.532 1.00 95.06 110 TYR A N 1
ATOM 842 C CA . TYR A 1 110 ? -12.234 -5.611 9.801 1.00 95.06 110 TYR A CA 1
ATOM 843 C C . TYR A 1 110 ? -12.470 -4.373 10.687 1.00 95.06 110 TYR A C 1
ATOM 845 O O . TYR A 1 110 ? -11.513 -3.674 11.030 1.00 95.06 110 TYR A O 1
ATOM 853 N N . PRO A 1 111 ? -13.714 -4.115 11.140 1.00 93.06 111 PRO A N 1
ATOM 854 C CA . PRO A 1 111 ? -14.070 -2.886 11.863 1.00 93.06 111 PRO A CA 1
ATOM 855 C C . PRO A 1 111 ? -13.344 -2.722 13.211 1.00 93.06 111 PRO A C 1
ATOM 857 O O . PRO A 1 111 ? -13.227 -1.616 13.731 1.00 93.06 111 PRO A O 1
ATOM 860 N N . HIS A 1 112 ? -12.825 -3.813 13.782 1.00 93.00 112 HIS A N 1
ATOM 861 C CA . HIS A 1 112 ? -12.106 -3.815 15.062 1.00 93.00 112 HIS A CA 1
ATOM 862 C C . HIS A 1 112 ? -10.579 -3.748 14.924 1.00 93.00 112 HIS A C 1
ATOM 864 O O . HIS A 1 112 ? -9.870 -3.801 15.929 1.00 93.00 112 HIS A O 1
ATOM 870 N N . ARG A 1 113 ? -10.054 -3.660 13.696 1.00 95.12 113 ARG A N 1
ATOM 871 C CA . ARG A 1 113 ? -8.614 -3.565 13.421 1.00 95.12 113 ARG A CA 1
ATOM 872 C C . ARG A 1 113 ? -8.307 -2.237 12.754 1.00 95.12 113 ARG A C 1
ATOM 874 O O . ARG A 1 113 ? -9.100 -1.744 11.958 1.00 95.12 113 ARG A O 1
ATOM 881 N N . CYS A 1 114 ? -7.150 -1.672 13.082 1.00 96.31 114 CYS A N 1
ATOM 882 C CA . CYS A 1 114 ? -6.692 -0.428 12.482 1.00 96.31 114 CYS A CA 1
ATOM 883 C C . CYS A 1 114 ? -6.128 -0.727 11.090 1.00 96.31 114 CYS A C 1
ATOM 885 O O . CYS A 1 114 ? -5.119 -1.426 10.951 1.00 96.31 114 CYS A O 1
ATOM 887 N N . VAL A 1 115 ? -6.820 -0.228 10.070 1.00 97.50 115 VAL A N 1
ATOM 888 C CA . VAL A 1 115 ? -6.465 -0.382 8.663 1.00 97.50 115 VAL A CA 1
ATOM 889 C C . VAL A 1 115 ? -5.652 0.829 8.232 1.00 97.50 115 VAL A C 1
ATOM 891 O O . VAL A 1 115 ? -6.085 1.972 8.363 1.00 97.50 115 VAL A O 1
ATOM 894 N N . VAL A 1 116 ? -4.452 0.574 7.725 1.00 98.06 116 VAL A N 1
ATOM 895 C CA . VAL A 1 116 ? -3.474 1.602 7.380 1.00 98.06 116 VAL A CA 1
ATOM 896 C C . VAL A 1 116 ? -3.103 1.454 5.912 1.00 98.06 116 VAL A C 1
ATOM 898 O O . VAL A 1 116 ? -2.445 0.487 5.532 1.00 98.06 116 VAL A O 1
ATOM 901 N N . LEU A 1 117 ? -3.487 2.416 5.075 1.00 98.50 117 LEU A N 1
ATOM 902 C CA . LEU A 1 117 ? -2.900 2.536 3.743 1.00 98.50 117 LEU A CA 1
ATOM 903 C C . LEU A 1 117 ? -1.483 3.104 3.877 1.00 98.50 117 LEU A C 1
ATOM 905 O O . LEU A 1 117 ? -1.297 4.197 4.412 1.00 98.50 117 LEU A O 1
ATOM 909 N N . VAL A 1 118 ? -0.496 2.403 3.333 1.00 98.31 118 VAL A N 1
ATOM 910 C CA . VAL A 1 118 ? 0.869 2.904 3.175 1.00 98.31 118 VAL A CA 1
ATOM 911 C C . VAL A 1 118 ? 1.082 3.252 1.705 1.00 98.31 118 VAL A C 1
ATOM 913 O O . VAL A 1 118 ? 1.132 2.372 0.846 1.00 98.31 118 VAL A O 1
ATOM 916 N N . SER A 1 119 ? 1.190 4.545 1.411 1.00 98.12 119 SER A N 1
ATOM 917 C CA . SER A 1 119 ? 1.426 5.053 0.055 1.00 98.12 119 SER A CA 1
ATOM 918 C C . SER A 1 119 ? 2.181 6.369 0.117 1.00 98.12 119 SER A C 1
ATOM 920 O O . SER A 1 119 ? 1.890 7.211 0.964 1.00 98.12 119 SER A O 1
ATOM 922 N N . ASP A 1 120 ? 3.116 6.574 -0.800 1.00 97.25 120 ASP A N 1
ATOM 923 C CA . ASP A 1 120 ? 3.841 7.836 -0.978 1.00 97.25 120 ASP A CA 1
ATOM 924 C C . ASP A 1 120 ? 3.116 8.806 -1.928 1.00 97.25 120 ASP A C 1
ATOM 926 O O . ASP A 1 120 ? 3.397 10.007 -1.903 1.00 97.25 120 ASP A O 1
ATOM 930 N N . GLU A 1 121 ? 2.041 8.364 -2.583 1.00 96.62 121 GLU A N 1
ATOM 931 C CA . GLU A 1 121 ? 1.150 9.213 -3.375 1.00 96.62 121 GLU A CA 1
ATOM 932 C C . GLU A 1 121 ? 0.277 10.132 -2.506 1.00 96.62 121 GLU A C 1
ATOM 934 O O . GLU A 1 121 ? -0.685 9.710 -1.856 1.00 96.62 121 GLU A O 1
ATOM 939 N N . VAL A 1 122 ? 0.586 11.435 -2.523 1.00 95.94 122 VAL A N 1
ATOM 940 C CA . VAL A 1 122 ? -0.125 12.464 -1.737 1.00 95.94 122 VAL A CA 1
ATOM 941 C C . VAL A 1 122 ? -1.618 12.476 -2.063 1.00 95.94 122 VAL A C 1
ATOM 943 O O . VAL A 1 122 ? -2.445 12.457 -1.157 1.00 95.94 122 VAL A O 1
ATOM 946 N N . LEU A 1 123 ? -1.971 12.437 -3.352 1.00 94.56 123 LEU A N 1
ATOM 947 C CA . LEU A 1 123 ? -3.366 12.512 -3.796 1.00 94.56 123 LEU A CA 1
ATOM 948 C C . LEU A 1 123 ? -4.204 11.323 -3.323 1.00 94.56 123 LEU A C 1
ATOM 950 O O . LEU A 1 123 ? -5.392 11.487 -3.043 1.00 94.56 123 LEU A O 1
ATOM 954 N N . LEU A 1 124 ? -3.608 10.131 -3.250 1.00 95.75 124 LEU A N 1
ATOM 955 C CA . LEU A 1 124 ? -4.297 8.948 -2.753 1.00 95.75 124 LEU A CA 1
ATOM 956 C C . LEU A 1 124 ? -4.475 9.018 -1.234 1.00 95.75 124 LEU A C 1
ATOM 958 O O . LEU A 1 124 ? -5.569 8.746 -0.744 1.00 95.75 124 LEU A O 1
ATOM 962 N N . ARG A 1 125 ? -3.447 9.436 -0.485 1.00 96.12 125 ARG A N 1
ATOM 963 C CA . ARG A 1 125 ? -3.590 9.641 0.965 1.00 96.12 125 ARG A CA 1
ATOM 964 C C . ARG A 1 125 ? -4.655 10.689 1.283 1.00 96.12 125 ARG A C 1
ATOM 966 O O . ARG A 1 125 ? -5.525 10.428 2.105 1.00 96.12 125 ARG A O 1
ATOM 973 N N . ASP A 1 126 ? -4.654 11.819 0.579 1.00 93.56 126 ASP A N 1
ATOM 974 C CA . ASP A 1 126 ? -5.668 12.870 0.733 1.00 93.56 126 ASP A CA 1
ATOM 975 C C . ASP A 1 126 ? -7.074 12.380 0.375 1.00 93.56 126 ASP A C 1
ATOM 977 O O . ASP A 1 126 ? -8.068 12.841 0.940 1.00 93.56 126 ASP A O 1
ATOM 981 N N . LEU A 1 127 ? -7.178 11.462 -0.591 1.00 91.81 127 LEU A N 1
ATOM 982 C CA . LEU A 1 127 ? -8.438 10.813 -0.923 1.00 91.81 127 LEU A CA 1
ATOM 983 C C . LEU A 1 127 ? -8.924 9.950 0.244 1.00 91.81 127 LEU A C 1
ATOM 985 O O . LEU A 1 127 ? -10.088 10.079 0.607 1.00 91.81 127 LEU A O 1
ATOM 989 N N . ILE A 1 128 ? -8.060 9.133 0.853 1.00 93.81 128 ILE A N 1
ATOM 990 C CA . ILE A 1 128 ? -8.426 8.334 2.031 1.00 93.81 128 ILE A CA 1
ATOM 991 C C . ILE A 1 128 ? -8.845 9.231 3.194 1.00 93.81 128 ILE A C 1
ATOM 993 O O . ILE A 1 128 ? -9.917 9.011 3.738 1.00 93.81 128 ILE A O 1
ATOM 997 N N . VAL A 1 129 ? -8.109 10.305 3.489 1.00 89.62 129 VAL A N 1
ATOM 998 C CA . VAL A 1 129 ? -8.459 11.253 4.567 1.00 89.62 129 VAL A CA 1
ATOM 999 C C . VAL A 1 129 ? -9.844 11.885 4.380 1.00 89.62 129 VAL A C 1
ATOM 1001 O O . VAL A 1 129 ? -10.514 12.216 5.351 1.00 89.62 129 VAL A O 1
ATOM 1004 N N . LYS A 1 130 ? -10.316 12.051 3.140 1.00 87.38 130 LYS A N 1
ATOM 1005 C CA . LYS A 1 130 ? -11.676 12.554 2.861 1.00 87.38 130 LYS A CA 1
ATOM 1006 C C . LYS A 1 130 ? -12.765 11.496 3.034 1.00 87.38 130 LYS A C 1
ATOM 1008 O O . LYS A 1 130 ? -13.927 11.856 3.200 1.00 87.38 130 LYS A O 1
ATOM 1013 N N . LEU A 1 131 ? -12.389 10.224 2.931 1.00 83.06 131 LEU A N 1
ATOM 1014 C CA . LEU A 1 131 ? -13.251 9.070 3.182 1.00 83.06 131 LEU A CA 1
ATOM 1015 C C . LEU A 1 131 ? -13.241 8.681 4.667 1.00 83.06 131 LEU A C 1
ATOM 1017 O O . LEU A 1 131 ? -14.171 8.024 5.126 1.00 83.06 131 LEU A O 1
ATOM 1021 N N . GLU A 1 132 ? -12.210 9.090 5.414 1.00 69.44 132 GLU A N 1
ATOM 1022 C CA . GLU A 1 132 ? -12.176 9.012 6.873 1.00 69.44 132 GLU A CA 1
ATOM 1023 C C . GLU A 1 132 ? -13.337 9.834 7.463 1.00 69.44 132 GLU A C 1
ATOM 1025 O O . GLU A 1 132 ? -13.573 10.988 7.099 1.00 69.44 132 GLU A O 1
ATOM 1030 N N . GLY A 1 133 ? -14.084 9.234 8.389 1.00 66.50 133 GLY A N 1
ATOM 1031 C CA . GLY A 1 133 ? -15.302 9.810 8.961 1.00 66.50 133 GLY A CA 1
ATOM 1032 C C . GLY A 1 133 ? -16.059 8.791 9.812 1.00 66.50 133 GLY A C 1
ATOM 1033 O O . GLY A 1 133 ? -15.490 7.771 10.196 1.00 66.50 133 GLY A O 1
ATOM 1034 N N . CYS A 1 134 ? -17.344 9.043 10.092 1.00 60.94 134 CYS A N 1
ATOM 1035 C CA . CYS A 1 134 ? -18.191 8.117 10.859 1.00 60.94 134 CYS A CA 1
ATOM 1036 C C . CYS A 1 134 ? -18.289 6.719 10.227 1.00 60.94 134 CYS A C 1
ATOM 1038 O O . CYS A 1 134 ? -18.472 5.747 10.954 1.00 60.94 134 CYS A O 1
ATOM 1040 N N . ASP A 1 135 ? -18.140 6.619 8.904 1.00 82.38 135 ASP A N 1
ATOM 1041 C CA . ASP A 1 135 ? -18.303 5.361 8.172 1.00 82.38 135 ASP A CA 1
ATOM 1042 C C . ASP A 1 135 ? -17.087 4.426 8.318 1.00 82.38 135 ASP A C 1
ATOM 1044 O O . ASP A 1 135 ? -17.253 3.209 8.353 1.00 82.38 135 ASP A O 1
ATOM 1048 N N . TYR A 1 136 ? -15.871 4.980 8.453 1.00 91.12 136 TYR A N 1
ATOM 1049 C CA . TYR A 1 136 ? -14.615 4.214 8.553 1.00 91.12 136 TYR A CA 1
ATOM 1050 C C . TYR A 1 136 ? -13.671 4.796 9.618 1.00 91.12 136 TYR A C 1
ATOM 1052 O O . TYR A 1 136 ? -12.604 5.324 9.296 1.00 91.12 136 TYR A O 1
ATOM 1060 N N . PRO A 1 137 ? -14.031 4.708 10.910 1.00 92.62 137 PRO A N 1
ATOM 1061 C CA . PRO A 1 137 ? -13.234 5.271 12.001 1.00 92.62 137 PRO A CA 1
ATOM 1062 C C . PRO A 1 137 ? -11.935 4.495 12.258 1.00 92.62 137 PRO A C 1
ATOM 1064 O O . PRO A 1 137 ? -11.047 4.990 12.943 1.00 92.62 137 PRO A O 1
ATOM 1067 N N . ASN A 1 138 ? -11.824 3.278 11.723 1.00 95.19 138 ASN A N 1
ATOM 1068 C CA . ASN A 1 138 ? -10.672 2.394 11.849 1.00 95.19 138 ASN A CA 1
ATOM 1069 C C . ASN A 1 138 ? -9.638 2.565 10.725 1.00 95.19 138 ASN A C 1
ATOM 1071 O O . ASN A 1 138 ? -8.663 1.815 10.690 1.00 95.19 138 ASN A O 1
ATOM 1075 N N . LEU A 1 139 ? -9.854 3.508 9.806 1.00 96.19 139 LEU A N 1
ATOM 1076 C CA . LEU A 1 139 ? -9.043 3.700 8.612 1.00 96.19 139 LEU A CA 1
ATOM 1077 C C . LEU A 1 139 ? -8.131 4.926 8.739 1.00 96.19 139 LEU A C 1
ATOM 1079 O O . LEU A 1 139 ? -8.551 5.976 9.219 1.00 96.19 139 LEU A O 1
ATOM 1083 N N . CYS A 1 140 ? -6.890 4.803 8.268 1.00 96.81 140 CYS A N 1
ATOM 1084 C CA . CYS A 1 140 ? -6.016 5.943 8.015 1.00 96.81 140 CYS A CA 1
ATOM 1085 C C . CYS A 1 140 ? -5.044 5.700 6.850 1.00 96.81 140 CYS A C 1
ATOM 1087 O O . CYS A 1 140 ? -4.876 4.568 6.388 1.00 96.81 140 CYS A O 1
ATOM 1089 N N . ALA A 1 141 ? -4.364 6.756 6.394 1.00 97.62 141 ALA A N 1
ATOM 1090 C CA . ALA A 1 141 ? -3.286 6.661 5.409 1.00 97.62 141 ALA A CA 1
ATOM 1091 C C . ALA A 1 141 ? -1.994 7.359 5.869 1.00 97.62 141 ALA A C 1
ATOM 1093 O O . ALA A 1 141 ? -2.028 8.472 6.391 1.00 97.62 141 ALA A O 1
ATOM 1094 N N . ILE A 1 142 ? -0.836 6.732 5.636 1.00 98.12 142 ILE A N 1
ATOM 1095 C CA . ILE A 1 142 ? 0.492 7.257 5.998 1.00 98.12 142 ILE A CA 1
ATOM 1096 C C . ILE A 1 142 ? 1.512 7.048 4.862 1.00 98.12 142 ILE A C 1
ATOM 1098 O O . ILE A 1 142 ? 1.359 6.122 4.065 1.00 98.12 142 ILE A O 1
ATOM 1102 N N . PRO A 1 143 ? 2.568 7.878 4.764 1.00 98.00 143 PRO A N 1
ATOM 1103 C CA . PRO A 1 143 ? 3.677 7.625 3.844 1.00 98.00 143 PRO A CA 1
ATOM 1104 C C . PRO A 1 143 ? 4.546 6.448 4.308 1.00 98.00 143 PRO A C 1
ATOM 1106 O O . PRO A 1 143 ? 4.602 6.130 5.503 1.00 98.00 143 PRO A O 1
ATOM 1109 N N . SER A 1 144 ? 5.293 5.845 3.382 1.00 97.44 144 SER A N 1
ATOM 1110 C CA . SER A 1 144 ? 6.192 4.719 3.674 1.00 97.44 144 SER A CA 1
ATOM 1111 C C . SER A 1 144 ? 7.272 5.099 4.692 1.00 97.44 144 SER A C 1
ATOM 1113 O O . SER A 1 144 ? 7.595 4.316 5.587 1.00 97.44 144 SER A O 1
ATOM 1115 N N . ALA A 1 145 ? 7.755 6.345 4.646 1.00 97.00 145 ALA A N 1
ATOM 1116 C CA . ALA A 1 145 ? 8.698 6.886 5.621 1.00 97.00 145 ALA A CA 1
ATOM 1117 C C . ALA A 1 145 ? 8.139 6.884 7.057 1.00 97.00 145 ALA A C 1
ATOM 1119 O O . ALA A 1 145 ? 8.868 6.569 7.998 1.00 97.00 145 ALA A O 1
ATOM 1120 N N . ALA A 1 146 ? 6.846 7.184 7.235 1.00 98.00 146 ALA A N 1
ATOM 1121 C CA . ALA A 1 146 ? 6.206 7.148 8.549 1.00 98.00 146 ALA A CA 1
ATOM 1122 C C . ALA A 1 146 ? 6.023 5.707 9.043 1.00 98.00 146 ALA A C 1
ATOM 1124 O O . ALA A 1 146 ? 6.281 5.435 10.213 1.00 98.00 146 ALA A O 1
ATOM 1125 N N . ALA A 1 147 ? 5.655 4.776 8.155 1.00 97.69 147 ALA A N 1
ATOM 1126 C CA . ALA A 1 147 ? 5.580 3.354 8.490 1.00 97.69 147 ALA A CA 1
ATOM 1127 C C . ALA A 1 147 ? 6.957 2.797 8.901 1.00 97.69 147 ALA A C 1
ATOM 1129 O O . ALA A 1 147 ? 7.090 2.115 9.914 1.00 97.69 147 ALA A O 1
ATOM 1130 N N . ARG A 1 148 ? 8.017 3.168 8.176 1.00 96.69 148 ARG A N 1
ATOM 1131 C CA . ARG A 1 148 ? 9.400 2.797 8.506 1.00 96.69 148 ARG A CA 1
ATOM 1132 C C . ARG A 1 148 ? 9.868 3.384 9.835 1.00 96.69 148 ARG A C 1
ATOM 1134 O O . ARG A 1 148 ? 10.601 2.732 10.573 1.00 96.69 148 ARG A O 1
ATOM 1141 N N . GLN A 1 149 ? 9.501 4.628 10.133 1.00 97.19 149 GLN A N 1
ATOM 1142 C CA . GLN A 1 149 ? 9.848 5.228 11.417 1.00 97.19 149 GLN A CA 1
ATOM 1143 C C . GLN A 1 149 ? 9.110 4.525 12.554 1.00 97.19 149 GLN A C 1
ATOM 1145 O O . GLN A 1 149 ? 9.730 4.179 13.557 1.00 97.19 149 GLN A O 1
ATOM 1150 N N . TRP A 1 150 ? 7.822 4.247 12.360 1.00 97.69 150 TRP A N 1
ATOM 1151 C CA . TRP A 1 150 ? 7.001 3.520 13.317 1.00 97.69 150 TRP A CA 1
ATOM 1152 C C . TRP A 1 150 ? 7.589 2.147 13.652 1.00 97.69 150 TRP A C 1
ATOM 1154 O O . TRP A 1 150 ? 7.722 1.815 14.828 1.00 97.69 150 TRP A O 1
ATOM 1164 N N . SER A 1 151 ? 8.035 1.381 12.654 1.00 96.62 151 SER A N 1
ATOM 1165 C CA . SER A 1 151 ? 8.626 0.059 12.903 1.00 96.62 151 SER A CA 1
ATOM 1166 C C . SER A 1 151 ? 9.917 0.122 13.723 1.00 96.62 151 SER A C 1
ATOM 1168 O O . SER A 1 151 ? 10.266 -0.837 14.400 1.00 96.62 151 SER A O 1
ATOM 1170 N N . ARG A 1 152 ? 10.655 1.236 13.651 1.00 95.25 152 ARG A N 1
ATOM 1171 C CA . ARG A 1 152 ? 11.927 1.423 14.362 1.00 95.25 152 ARG A CA 1
ATOM 1172 C C . ARG A 1 152 ? 11.733 1.917 15.783 1.00 95.25 152 ARG A C 1
ATOM 1174 O O . ARG A 1 152 ? 12.452 1.494 16.678 1.00 95.25 152 ARG A O 1
ATOM 1181 N N . THR A 1 153 ? 10.804 2.847 15.981 1.00 96.19 153 THR A N 1
ATOM 1182 C CA . THR A 1 153 ? 10.603 3.505 17.277 1.00 96.19 153 THR A CA 1
ATOM 1183 C C . THR A 1 153 ? 9.513 2.850 18.109 1.00 96.19 153 THR A C 1
ATOM 1185 O O . THR A 1 153 ? 9.380 3.168 19.285 1.00 96.19 153 THR A O 1
ATOM 1188 N N . THR A 1 154 ? 8.701 1.969 17.514 1.00 92.31 154 THR A N 1
ATOM 1189 C CA . THR A 1 154 ? 7.457 1.447 18.109 1.00 92.31 154 THR A CA 1
ATOM 1190 C C . THR A 1 154 ? 6.439 2.558 18.427 1.00 92.31 154 THR A C 1
ATOM 1192 O O . THR A 1 154 ? 5.392 2.312 19.022 1.00 92.31 154 THR A O 1
ATOM 1195 N N . GLN A 1 155 ? 6.696 3.797 17.991 1.00 95.56 155 GLN A N 1
ATOM 1196 C CA . GLN A 1 155 ? 5.800 4.928 18.192 1.00 95.56 155 GLN A CA 1
ATOM 1197 C C . GLN A 1 155 ? 4.853 5.053 17.000 1.00 95.56 155 GLN A C 1
ATOM 1199 O O . GLN A 1 155 ? 5.272 5.348 15.881 1.00 95.56 155 GLN A O 1
ATOM 1204 N N . GLU A 1 156 ? 3.564 4.841 17.256 1.00 96.94 156 GLU A N 1
ATOM 1205 C CA . GLU A 1 156 ? 2.514 4.945 16.243 1.00 96.94 156 GLU A CA 1
ATOM 1206 C C . GLU A 1 156 ? 2.408 6.372 15.687 1.00 96.94 156 GLU A C 1
ATOM 1208 O O . GLU A 1 156 ? 2.386 7.328 16.473 1.00 96.94 156 GLU A O 1
ATOM 1213 N N . PRO A 1 157 ? 2.268 6.543 14.360 1.00 97.38 157 PRO A N 1
ATOM 1214 C CA . PRO A 1 157 ? 1.982 7.839 13.764 1.00 97.38 157 PRO A CA 1
ATOM 1215 C C . PRO A 1 157 ? 0.664 8.425 14.297 1.00 97.38 157 PRO A C 1
ATOM 1217 O O . PRO A 1 157 ? -0.273 7.666 14.557 1.00 97.38 157 PRO A O 1
ATOM 1220 N N . PRO A 1 158 ? 0.522 9.762 14.386 1.00 96.19 158 PRO A N 1
ATOM 1221 C CA . PRO A 1 158 ? -0.689 10.395 14.918 1.00 96.19 158 PRO A CA 1
ATOM 1222 C C . PRO A 1 158 ? -1.989 9.941 14.236 1.00 96.19 158 PRO A C 1
ATOM 1224 O O . PRO A 1 158 ? -3.002 9.741 14.901 1.00 96.19 158 PRO A O 1
ATOM 1227 N N . LEU A 1 159 ? -1.955 9.716 12.918 1.00 95.50 159 LEU A N 1
ATOM 1228 C CA . LEU A 1 159 ? -3.115 9.237 12.157 1.00 95.50 159 LEU A CA 1
ATOM 1229 C C . LEU A 1 159 ? -3.518 7.803 12.540 1.00 95.50 159 LEU A C 1
ATOM 1231 O O . LEU A 1 159 ? -4.704 7.513 12.663 1.00 95.50 159 LEU A O 1
ATOM 1235 N N . VAL A 1 160 ? -2.542 6.935 12.827 1.00 96.62 160 VAL A N 1
ATOM 1236 C CA . VAL A 1 160 ? -2.786 5.563 13.306 1.00 96.62 160 VAL A CA 1
ATOM 1237 C C . VAL A 1 160 ? -3.382 5.589 14.715 1.00 96.62 160 VAL A C 1
ATOM 1239 O O . VAL A 1 160 ? -4.329 4.857 15.004 1.00 96.62 160 VAL A O 1
ATOM 1242 N N . GLN A 1 161 ? -2.880 6.469 15.587 1.00 96.19 161 GLN A N 1
ATOM 1243 C CA . GLN A 1 161 ? -3.429 6.647 16.935 1.00 96.19 161 GLN A CA 1
ATOM 1244 C C . GLN A 1 161 ? -4.885 7.124 16.891 1.00 96.19 161 GLN A C 1
ATOM 1246 O O . GLN A 1 161 ? -5.726 6.583 17.610 1.00 96.19 161 GLN A O 1
ATOM 1251 N N . LYS A 1 162 ? -5.196 8.089 16.015 1.00 94.19 162 LYS A N 1
ATOM 1252 C CA . LYS A 1 162 ? -6.559 8.589 15.800 1.00 94.19 162 LYS A CA 1
ATOM 1253 C C . LYS A 1 162 ? -7.499 7.475 15.333 1.00 94.19 162 LYS A C 1
ATOM 1255 O O . LYS A 1 162 ? -8.565 7.309 15.916 1.00 94.19 162 LYS A O 1
ATOM 1260 N N . ALA A 1 163 ? -7.089 6.664 14.356 1.00 93.94 163 ALA A N 1
ATOM 1261 C CA . ALA A 1 163 ? -7.893 5.533 13.889 1.00 93.94 163 ALA A CA 1
ATOM 1262 C C . ALA A 1 163 ? -8.154 4.501 15.006 1.00 93.94 163 ALA A C 1
ATOM 1264 O O . ALA A 1 163 ? -9.269 4.015 15.187 1.00 93.94 163 ALA A O 1
ATOM 1265 N N . LYS A 1 164 ? -7.153 4.212 15.848 1.00 93.81 164 LYS A N 1
ATOM 1266 C CA . LYS A 1 164 ? -7.343 3.340 17.023 1.00 93.81 164 LYS A CA 1
ATOM 1267 C C . LYS A 1 164 ? -8.309 3.917 18.053 1.00 93.81 164 LYS A C 1
ATOM 1269 O O . LYS A 1 164 ? -9.015 3.152 18.708 1.00 93.81 164 LYS A O 1
ATOM 1274 N N . GLN A 1 165 ? -8.306 5.233 18.250 1.00 92.31 165 GLN A N 1
ATOM 1275 C CA . GLN A 1 165 ? -9.267 5.900 19.130 1.00 92.31 165 GLN A CA 1
ATOM 1276 C C . GLN A 1 165 ? -10.684 5.801 18.556 1.00 92.31 165 GLN A C 1
ATOM 1278 O O . GLN A 1 165 ? -11.589 5.408 19.287 1.00 92.31 165 GLN A O 1
ATOM 1283 N N . GLY A 1 166 ? -10.850 6.003 17.245 1.00 89.56 166 GLY A N 1
ATOM 1284 C CA . GLY A 1 166 ? -12.134 5.836 16.558 1.00 89.56 166 GLY A CA 1
ATOM 1285 C C . GLY A 1 166 ? -12.748 4.441 16.744 1.00 89.56 166 GLY A C 1
ATOM 1286 O O . GLY A 1 166 ? -13.942 4.324 17.016 1.00 89.56 166 GLY A O 1
ATOM 1287 N N . ILE A 1 167 ? -11.932 3.378 16.705 1.00 90.62 167 ILE A N 1
ATOM 1288 C CA . ILE A 1 167 ? -12.388 2.004 17.007 1.00 90.62 167 ILE A CA 1
ATOM 1289 C C . ILE A 1 167 ? -12.967 1.904 18.429 1.00 90.62 167 ILE A C 1
ATOM 1291 O O . ILE A 1 167 ? -13.998 1.263 18.641 1.00 90.62 167 ILE A O 1
ATOM 1295 N N . LYS A 1 168 ? -12.307 2.525 19.415 1.00 88.44 168 LYS A N 1
ATOM 1296 C CA . LYS A 1 168 ? -12.735 2.479 20.823 1.00 88.44 168 LYS A CA 1
ATOM 1297 C C . LYS A 1 168 ? -14.039 3.238 21.048 1.00 88.44 168 LYS A C 1
ATOM 1299 O O . LYS A 1 168 ? -14.893 2.746 21.780 1.00 88.44 168 LYS A O 1
ATOM 1304 N N . GLU A 1 169 ? -14.201 4.396 20.416 1.00 84.75 169 GLU A N 1
ATOM 1305 C CA . GLU A 1 169 ? -15.410 5.215 20.538 1.00 84.75 169 GLU A CA 1
ATOM 1306 C C . GLU A 1 169 ? -16.639 4.472 19.996 1.00 84.75 169 GLU A C 1
ATOM 1308 O O . GLU A 1 169 ? -17.649 4.362 20.691 1.00 84.75 169 GLU A O 1
ATOM 1313 N N . VAL A 1 170 ? -16.542 3.850 18.815 1.00 80.94 170 VAL A N 1
ATOM 1314 C CA . VAL A 1 170 ? -17.654 3.062 18.244 1.00 80.94 170 VAL A CA 1
ATOM 1315 C C . VAL A 1 170 ? -17.994 1.830 19.090 1.00 80.94 170 VAL A C 1
ATOM 1317 O O . VAL A 1 170 ? -19.172 1.506 19.281 1.00 80.94 170 VAL A O 1
ATOM 1320 N N . ALA A 1 171 ? -16.988 1.164 19.660 1.00 77.75 171 ALA A N 1
ATOM 1321 C CA . ALA A 1 171 ? -17.219 0.058 20.589 1.00 77.75 171 ALA A CA 1
ATOM 1322 C C . ALA A 1 171 ? -17.955 0.515 21.866 1.00 77.75 171 ALA A C 1
ATOM 1324 O O . ALA A 1 171 ? -18.792 -0.212 22.395 1.00 77.75 171 ALA A O 1
ATOM 1325 N N . GLN A 1 172 ? -17.698 1.732 22.352 1.00 71.50 172 GLN A N 1
ATOM 1326 C CA . GLN A 1 172 ? -18.396 2.277 23.520 1.00 71.50 172 GLN A CA 1
ATOM 1327 C C . GLN A 1 172 ? -19.849 2.662 23.208 1.00 71.50 172 GLN A C 1
ATOM 1329 O O . GLN A 1 172 ? -20.736 2.353 24.003 1.00 71.50 172 GLN A O 1
ATOM 1334 N N . PHE A 1 173 ? -20.134 3.262 22.047 1.00 64.44 173 PHE A N 1
ATOM 1335 C CA . PHE A 1 173 ? -21.512 3.589 21.643 1.00 64.44 173 PHE A CA 1
ATOM 1336 C C . PHE A 1 173 ? -22.415 2.357 21.471 1.00 64.44 173 PHE A C 1
ATOM 1338 O O . PHE A 1 173 ? -23.602 2.414 21.795 1.00 64.44 173 PHE A O 1
ATOM 1345 N N . THR A 1 174 ? -21.866 1.226 21.025 1.00 61.69 174 THR A N 1
ATOM 1346 C CA . THR A 1 174 ? -22.626 -0.031 20.881 1.00 61.69 174 THR A CA 1
ATOM 1347 C C . THR A 1 174 ? -22.936 -0.706 22.223 1.00 61.69 174 THR A C 1
ATOM 1349 O O . THR A 1 174 ? -23.987 -1.328 22.356 1.00 61.69 174 THR A O 1
ATOM 1352 N N . LEU A 1 175 ? -22.093 -0.525 23.247 1.00 59.47 175 LEU A N 1
ATOM 1353 C CA . LEU A 1 175 ? -22.301 -1.068 24.601 1.00 59.47 175 LEU A CA 1
ATOM 1354 C C . LEU A 1 175 ? -23.144 -0.168 25.520 1.00 59.47 175 LEU A C 1
ATOM 1356 O O . LEU A 1 175 ? -23.636 -0.635 26.544 1.00 59.47 175 LEU A O 1
ATOM 1360 N N . SER A 1 176 ? -23.319 1.108 25.165 1.00 49.47 176 SER A N 1
ATOM 1361 C CA . SER A 1 176 ? -23.995 2.108 26.009 1.00 49.47 176 SER A CA 1
ATOM 1362 C C . SER A 1 176 ? -25.460 2.348 25.642 1.00 49.47 176 SER A C 1
ATOM 1364 O O . SER A 1 176 ? -26.087 3.233 26.220 1.00 49.47 176 SER A O 1
ATOM 1366 N N . SER A 1 177 ? -26.025 1.600 24.686 1.00 43.25 177 SER A N 1
ATOM 1367 C CA . SER A 1 177 ? -27.464 1.666 24.415 1.00 43.25 177 SER A CA 1
ATOM 1368 C C . SER A 1 177 ? -28.220 1.139 25.640 1.00 43.25 177 SER A C 1
ATOM 1370 O O . SER A 1 177 ? -28.119 -0.052 25.938 1.00 43.25 177 SER A O 1
ATOM 1372 N N . PRO A 1 178 ? -28.973 1.979 26.378 1.00 49.34 178 PRO A N 1
ATOM 1373 C CA . PRO A 1 178 ? -29.766 1.496 27.487 1.00 49.34 178 PRO A CA 1
ATOM 1374 C C . PRO A 1 178 ? -30.865 0.621 26.901 1.00 49.34 178 PRO A C 1
ATOM 1376 O O . PRO A 1 178 ? -31.696 1.086 26.119 1.00 49.34 178 PRO A O 1
ATOM 1379 N N . THR A 1 179 ? -30.871 -0.646 27.303 1.00 45.56 179 THR A N 1
ATOM 1380 C CA . THR A 1 179 ? -32.020 -1.539 27.220 1.00 45.56 179 THR A CA 1
ATOM 1381 C C . THR A 1 179 ? -33.220 -0.829 27.840 1.00 45.56 179 THR A C 1
ATOM 1383 O O . THR A 1 179 ? -33.455 -0.897 29.046 1.00 45.56 179 THR A O 1
ATOM 1386 N N . ARG A 1 180 ? -33.996 -0.119 27.020 1.00 41.03 180 ARG A N 1
ATOM 1387 C CA . ARG A 1 180 ? -35.343 0.292 27.385 1.00 41.03 180 ARG A CA 1
ATOM 1388 C C . ARG A 1 180 ? -36.166 -0.986 27.343 1.00 41.03 180 ARG A C 1
ATOM 1390 O O . ARG A 1 180 ? -36.610 -1.408 26.281 1.00 41.03 180 ARG A O 1
ATOM 1397 N N . GLN A 1 181 ? -36.279 -1.643 28.495 1.00 38.19 181 GLN A N 1
ATOM 1398 C CA . GLN A 1 181 ? -37.226 -2.729 28.696 1.00 38.19 181 GLN A CA 1
ATOM 1399 C C . GLN A 1 181 ? -38.613 -2.193 28.340 1.00 38.19 181 GLN A C 1
ATOM 1401 O O . GLN A 1 181 ? -39.180 -1.368 29.054 1.00 38.19 181 GLN A O 1
ATOM 1406 N N . ILE A 1 182 ? -39.122 -2.612 27.187 1.00 43.97 182 ILE A N 1
ATOM 1407 C CA . ILE A 1 182 ? -40.534 -2.491 26.855 1.00 43.97 182 ILE A CA 1
ATOM 1408 C C . ILE A 1 182 ? -41.205 -3.655 27.592 1.00 43.97 182 ILE A C 1
ATOM 1410 O O . ILE A 1 182 ? -40.844 -4.806 27.327 1.00 43.97 182 ILE A O 1
ATOM 1414 N N . PRO A 1 183 ? -42.130 -3.406 28.536 1.00 44.62 183 PRO A N 1
ATOM 1415 C CA . PRO A 1 183 ? -42.930 -4.480 29.083 1.00 44.62 183 PRO A CA 1
ATOM 1416 C C . PRO A 1 183 ? -43.805 -5.053 27.971 1.00 44.62 183 PRO A C 1
ATOM 1418 O O . PRO A 1 183 ? -44.507 -4.336 27.259 1.00 44.62 183 PRO A O 1
ATOM 1421 N N . VAL A 1 184 ? -43.721 -6.371 27.848 1.00 40.69 184 VAL A N 1
ATOM 1422 C CA . VAL A 1 184 ? -44.608 -7.232 27.077 1.00 40.69 184 VAL A CA 1
ATOM 1423 C C . VAL A 1 184 ? -46.061 -6.928 27.448 1.00 40.69 184 VAL A C 1
ATOM 1425 O O . VAL A 1 184 ? -46.464 -7.116 28.592 1.00 40.69 184 VAL A O 1
ATOM 1428 N N . SER A 1 185 ? -46.855 -6.514 26.465 1.00 41.31 185 SER A N 1
ATOM 1429 C CA . SER A 1 185 ? -48.283 -6.808 26.436 1.00 41.31 185 SER A CA 1
ATOM 1430 C C . SER A 1 185 ? -48.585 -7.425 25.082 1.00 41.31 185 SER A C 1
ATOM 1432 O O . SER A 1 185 ? -48.390 -6.809 24.033 1.00 41.31 185 SER A O 1
ATOM 1434 N N . SER A 1 186 ? -48.970 -8.691 25.129 1.00 42.25 186 SER A N 1
ATOM 1435 C CA . SER A 1 186 ? -49.387 -9.499 23.999 1.00 42.25 186 SER A CA 1
ATOM 1436 C C . SER A 1 186 ? -50.627 -8.891 23.350 1.00 42.25 186 SER A C 1
ATOM 1438 O O . SER A 1 186 ? -51.669 -8.813 23.993 1.00 42.25 186 SER A O 1
ATOM 1440 N N . GLN A 1 187 ? -50.547 -8.540 22.068 1.00 38.97 187 GLN A N 1
ATOM 1441 C CA . GLN A 1 187 ? -51.710 -8.608 21.190 1.00 38.97 187 GLN A CA 1
ATOM 1442 C C . GLN A 1 18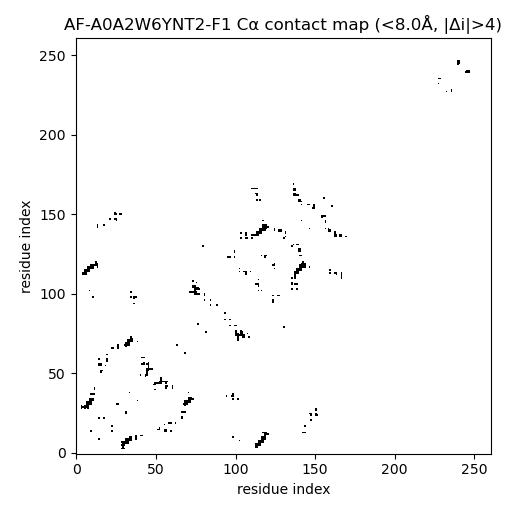7 ? -51.280 -8.922 19.753 1.00 38.97 187 GLN A C 1
ATOM 1444 O O . GLN A 1 187 ? -50.758 -8.109 18.998 1.00 38.97 187 GLN A O 1
ATOM 1449 N N . GLU A 1 188 ? -51.470 -10.198 19.462 1.00 35.94 188 GLU A N 1
ATOM 1450 C CA . GLU A 1 188 ? -51.665 -10.861 18.184 1.00 35.94 188 GLU A CA 1
ATOM 1451 C C . GLU A 1 188 ? -52.510 -10.035 17.191 1.00 35.94 188 GLU A C 1
ATOM 1453 O O . GLU A 1 188 ? -53.676 -9.755 17.454 1.00 35.94 188 GLU A O 1
ATOM 1458 N N . ASN A 1 189 ? -51.948 -9.652 16.038 1.00 30.78 189 ASN A N 1
ATOM 1459 C CA . ASN A 1 189 ? -52.349 -10.226 14.745 1.00 30.78 189 ASN A CA 1
ATOM 1460 C C . ASN A 1 189 ? -51.578 -9.648 13.547 1.00 30.78 189 ASN A C 1
ATOM 1462 O O . ASN A 1 189 ? -51.217 -8.475 13.484 1.00 30.78 189 ASN A O 1
ATOM 1466 N N . GLN A 1 190 ? -51.352 -10.534 12.584 1.00 36.88 190 GLN A N 1
ATOM 1467 C CA . GLN A 1 190 ? -50.672 -10.328 11.311 1.00 36.88 190 GLN A CA 1
ATOM 1468 C C . GLN A 1 190 ? -51.508 -9.466 10.346 1.00 36.88 190 GLN A C 1
ATOM 1470 O O . GLN A 1 190 ? -52.691 -9.729 10.161 1.00 36.88 190 GLN A O 1
ATOM 1475 N N . ASN A 1 191 ? -50.892 -8.507 9.648 1.00 30.91 191 ASN A N 1
ATOM 1476 C CA . ASN A 1 191 ? -50.614 -8.624 8.207 1.00 30.91 191 ASN A CA 1
ATOM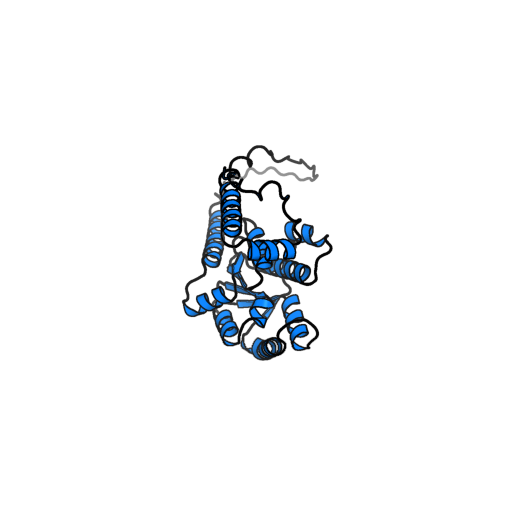 1477 C C . ASN A 1 191 ? -50.087 -7.319 7.586 1.00 30.91 191 ASN A C 1
ATOM 1479 O O . ASN A 1 191 ? -50.520 -6.208 7.873 1.00 30.91 191 ASN A O 1
ATOM 1483 N N . SER A 1 192 ? -49.130 -7.534 6.694 1.00 38.38 192 SER A N 1
ATOM 1484 C CA . SER A 1 192 ? -48.392 -6.645 5.802 1.00 38.38 192 SER A CA 1
ATOM 1485 C C . SER A 1 192 ? -49.225 -5.562 5.102 1.00 38.38 192 SER A C 1
ATOM 1487 O O . SER A 1 192 ? -50.303 -5.859 4.600 1.00 38.38 192 SER A O 1
ATOM 1489 N N . THR A 1 193 ? -48.674 -4.349 4.933 1.00 32.47 193 THR A N 1
ATOM 1490 C CA . THR A 1 193 ? -48.290 -3.751 3.625 1.00 32.47 193 THR A CA 1
ATOM 1491 C C . THR A 1 193 ? -47.565 -2.411 3.853 1.00 32.47 193 THR A C 1
ATOM 1493 O O . THR A 1 193 ? -48.046 -1.535 4.566 1.00 32.47 193 THR A O 1
ATOM 1496 N N . GLN A 1 194 ? -46.395 -2.262 3.225 1.00 41.81 194 GLN A N 1
ATOM 1497 C CA . GLN A 1 194 ? -45.558 -1.058 3.169 1.00 41.81 194 GLN A CA 1
ATOM 1498 C C . GLN A 1 194 ? -46.300 0.183 2.638 1.00 41.81 194 GLN A C 1
ATOM 1500 O O . GLN A 1 194 ? -46.947 0.116 1.594 1.00 41.81 194 GLN A O 1
ATOM 1505 N N . LYS A 1 195 ? -46.054 1.350 3.250 1.00 29.22 195 LYS A N 1
ATOM 1506 C CA . LYS A 1 195 ? -46.104 2.657 2.573 1.00 29.22 195 LYS A CA 1
ATOM 1507 C C . LYS A 1 195 ? -44.975 3.563 3.070 1.00 29.22 195 LYS A C 1
ATOM 1509 O O . LYS A 1 195 ? -44.822 3.796 4.263 1.00 29.22 195 LYS A O 1
ATOM 1514 N N . PHE A 1 196 ? -44.186 4.032 2.107 1.00 35.81 196 PHE A N 1
ATOM 1515 C CA . PHE A 1 196 ? -43.119 5.021 2.226 1.00 35.81 196 PHE A CA 1
ATOM 1516 C C . PHE A 1 196 ? -43.606 6.319 2.886 1.00 35.81 196 PHE A C 1
ATOM 1518 O O . PHE A 1 196 ? -44.599 6.892 2.443 1.00 35.81 196 PHE A O 1
ATOM 1525 N N . HIS A 1 197 ? -42.827 6.844 3.833 1.00 30.92 197 HIS A N 1
ATOM 1526 C CA . HIS A 1 197 ? -42.814 8.269 4.157 1.00 30.92 197 HIS A CA 1
ATOM 1527 C C . HIS A 1 197 ? -41.379 8.791 4.043 1.00 30.92 197 HIS A C 1
ATOM 1529 O O . HIS A 1 197 ? -40.492 8.389 4.790 1.00 30.92 197 HIS A O 1
ATOM 1535 N N . SER A 1 198 ? -41.152 9.666 3.061 1.00 33.91 198 SER A N 1
ATOM 1536 C CA . SER A 1 198 ? -39.933 10.466 2.946 1.00 33.91 198 SER A CA 1
ATOM 1537 C C . SER A 1 198 ? -39.952 11.576 3.992 1.00 33.91 198 SER A C 1
ATOM 1539 O O . SER A 1 198 ? -40.748 12.508 3.882 1.00 33.91 198 SER A O 1
ATOM 1541 N N . GLU A 1 199 ? -39.040 11.519 4.959 1.00 36.41 199 GLU A N 1
ATOM 1542 C CA . GLU A 1 199 ? -38.674 12.686 5.758 1.00 36.41 199 GLU A CA 1
ATOM 1543 C C . GLU A 1 199 ? -37.573 13.477 5.042 1.00 36.41 199 GLU A C 1
ATOM 1545 O O . GLU A 1 199 ? -36.529 12.949 4.659 1.00 36.41 199 GLU A O 1
ATOM 1550 N N . LYS A 1 200 ? -37.839 14.767 4.822 1.00 40.12 200 LYS A N 1
ATOM 1551 C CA . LYS A 1 200 ? -36.873 15.739 4.303 1.00 40.12 200 LYS A CA 1
ATOM 1552 C C . LYS A 1 200 ? -35.939 16.168 5.444 1.00 40.12 200 LYS A C 1
ATOM 1554 O O . LYS A 1 200 ? -36.450 16.663 6.448 1.00 40.12 200 LYS A O 1
ATOM 1559 N N . PRO A 1 201 ? -34.606 16.084 5.308 1.00 40.66 201 PRO A N 1
ATOM 1560 C CA . PRO A 1 201 ? -33.711 16.671 6.296 1.00 40.66 201 PRO A CA 1
ATOM 1561 C C . PRO A 1 201 ? -33.611 18.196 6.123 1.00 40.66 201 PRO A C 1
ATOM 1563 O O . PRO A 1 201 ? -33.369 18.718 5.032 1.00 40.66 201 PRO A O 1
ATOM 1566 N N . ASN A 1 202 ? -33.808 18.902 7.237 1.00 41.75 202 ASN A N 1
ATOM 1567 C CA . ASN A 1 202 ? -33.708 20.352 7.387 1.00 41.75 202 ASN A CA 1
ATOM 1568 C C . ASN A 1 202 ? -32.288 20.867 7.082 1.00 41.75 202 ASN A C 1
ATOM 1570 O O . ASN A 1 202 ? -31.338 20.587 7.808 1.00 41.75 202 ASN A O 1
ATOM 1574 N N . PHE A 1 203 ? -32.166 21.700 6.046 1.00 47.16 203 PHE A N 1
ATOM 1575 C CA . PHE A 1 203 ? -30.918 22.291 5.535 1.00 47.16 203 PHE A CA 1
ATOM 1576 C C . PHE A 1 203 ? -30.506 23.600 6.252 1.00 47.16 203 PHE A C 1
ATOM 1578 O O . PHE A 1 203 ? -29.919 24.496 5.652 1.00 47.16 203 PHE A O 1
ATOM 1585 N N . GLY A 1 204 ? -30.852 23.747 7.536 1.00 41.19 204 GLY A N 1
ATOM 1586 C CA . GLY A 1 204 ? -30.824 25.041 8.235 1.00 41.19 204 GLY A CA 1
ATOM 1587 C C . GLY A 1 204 ? -29.652 25.317 9.185 1.00 41.19 204 GLY A C 1
ATOM 1588 O O . GLY A 1 204 ? -29.607 26.412 9.734 1.00 41.19 204 GLY A O 1
ATOM 1589 N N . GLN A 1 205 ? -28.726 24.379 9.440 1.00 45.06 205 GLN A N 1
ATOM 159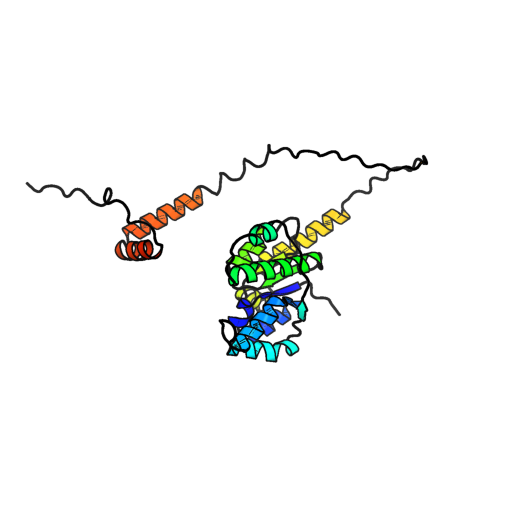0 C CA . GLN A 1 205 ? -27.793 24.526 10.582 1.00 45.06 205 GLN A CA 1
ATOM 1591 C C . GLN A 1 205 ? -26.295 24.257 10.330 1.00 45.06 205 GLN A C 1
ATOM 1593 O O . GLN A 1 205 ? -25.514 24.334 11.272 1.00 45.06 205 GLN A O 1
ATOM 1598 N N . ILE A 1 206 ? -25.833 24.045 9.090 1.00 46.94 206 ILE A N 1
ATOM 1599 C CA . ILE A 1 206 ? -24.401 23.754 8.807 1.00 46.94 206 ILE A CA 1
ATOM 1600 C C . ILE A 1 206 ? -23.661 24.957 8.174 1.00 46.94 206 ILE A C 1
ATOM 1602 O O . ILE A 1 206 ? -22.682 24.803 7.454 1.00 46.94 206 ILE A O 1
ATOM 1606 N N . ALA A 1 207 ? -24.098 26.195 8.427 1.00 46.56 207 ALA A N 1
ATOM 1607 C CA . ALA A 1 207 ? -23.538 27.379 7.752 1.00 46.56 207 ALA A CA 1
ATOM 1608 C C . ALA A 1 207 ? -22.641 28.298 8.610 1.00 46.56 207 ALA A C 1
ATOM 1610 O O . ALA A 1 207 ? -22.228 29.341 8.113 1.00 46.56 207 ALA A O 1
ATOM 1611 N N . ILE A 1 208 ? -22.307 27.969 9.870 1.00 48.53 208 ILE A N 1
ATOM 1612 C CA . ILE A 1 208 ? -21.672 28.959 10.780 1.00 48.53 208 ILE A CA 1
ATOM 1613 C C . ILE A 1 208 ? -20.227 28.630 11.228 1.00 48.53 208 ILE A C 1
ATOM 1615 O O . ILE A 1 208 ? -19.580 29.473 11.841 1.00 48.53 208 ILE A O 1
ATOM 1619 N N . SER A 1 209 ? -19.613 27.501 10.848 1.00 45.84 209 SER A N 1
ATOM 1620 C CA . SER A 1 209 ? -18.209 27.219 11.247 1.00 45.84 209 SER A CA 1
ATOM 1621 C C . SER A 1 209 ? -17.138 27.396 10.156 1.00 45.84 209 SER A C 1
ATOM 1623 O O . SER A 1 209 ? -15.950 27.379 10.472 1.00 45.84 209 SER A O 1
ATOM 1625 N N . LEU A 1 210 ? -17.504 27.641 8.890 1.00 47.72 210 LEU A N 1
ATOM 1626 C CA . LEU A 1 210 ? -16.543 27.669 7.769 1.00 47.72 210 LEU A CA 1
ATOM 1627 C C . LEU A 1 210 ? -15.869 29.029 7.502 1.00 47.72 210 LEU A C 1
ATOM 1629 O O . LEU A 1 210 ? -14.908 29.103 6.739 1.00 47.72 210 LEU A O 1
ATOM 1633 N N . VAL A 1 211 ? -16.310 30.107 8.155 1.00 50.25 211 VAL A N 1
ATOM 1634 C CA . VAL A 1 211 ? -15.815 31.470 7.871 1.00 50.25 211 VAL A CA 1
ATOM 1635 C C . VAL A 1 211 ? -14.505 31.804 8.607 1.00 50.25 211 VAL A C 1
ATOM 1637 O O . VAL A 1 211 ? -13.775 32.699 8.189 1.00 50.25 211 VAL A O 1
ATOM 1640 N N . LYS A 1 212 ? -14.131 31.068 9.664 1.00 48.22 212 LYS A N 1
ATOM 1641 C CA . LYS A 1 212 ? -12.990 31.455 10.520 1.00 48.22 212 LYS A CA 1
ATOM 1642 C C . LYS A 1 212 ? -11.603 30.985 10.056 1.00 48.22 212 LYS A C 1
ATOM 1644 O O . LYS A 1 212 ? -10.619 31.581 10.481 1.00 48.22 212 LYS A O 1
ATOM 1649 N N . TYR A 1 213 ? -11.502 29.987 9.172 1.00 52.59 213 TYR A N 1
ATOM 1650 C CA . TYR A 1 213 ? -10.202 29.436 8.735 1.00 52.59 213 TYR A CA 1
ATOM 1651 C C . TYR A 1 213 ? -9.947 29.490 7.219 1.00 52.59 213 TYR A C 1
ATOM 1653 O O . TYR A 1 213 ? -8.817 29.277 6.790 1.00 52.59 213 TYR A O 1
ATOM 1661 N N . GLY A 1 214 ? -10.958 29.805 6.400 1.00 49.78 214 GLY A N 1
ATOM 1662 C CA . GLY A 1 214 ? -10.791 29.920 4.943 1.00 49.78 214 GLY A CA 1
ATOM 1663 C C . GLY A 1 214 ? -10.175 31.246 4.484 1.00 49.78 214 GLY A C 1
ATOM 1664 O O . GLY A 1 214 ? -9.535 31.304 3.440 1.00 49.78 214 GLY A O 1
ATOM 1665 N N . ILE A 1 215 ? -10.335 32.315 5.269 1.00 53.22 215 ILE A N 1
ATOM 1666 C CA . ILE A 1 215 ? -9.878 33.657 4.880 1.00 53.22 215 ILE A CA 1
ATOM 1667 C C . ILE A 1 215 ? -8.384 33.848 5.199 1.00 53.22 215 ILE A C 1
ATOM 1669 O O . ILE A 1 215 ? -7.654 34.427 4.399 1.00 53.22 215 ILE A O 1
ATOM 1673 N N . THR A 1 216 ? -7.879 33.309 6.312 1.00 54.75 216 THR A N 1
ATOM 1674 C CA . THR A 1 216 ? -6.480 33.510 6.737 1.00 54.75 216 THR A CA 1
ATOM 1675 C C . THR A 1 216 ? -5.458 32.843 5.815 1.00 54.75 216 THR A C 1
ATOM 1677 O O . THR A 1 216 ? -4.381 33.398 5.600 1.00 54.75 216 THR A O 1
ATOM 1680 N N . THR A 1 217 ? -5.785 31.694 5.222 1.00 58.00 217 THR A N 1
ATOM 1681 C CA . THR A 1 217 ? -4.870 30.972 4.323 1.00 58.00 217 THR A CA 1
ATOM 1682 C C . THR A 1 217 ? -4.689 31.691 2.989 1.00 58.00 217 THR A C 1
ATOM 1684 O O . THR A 1 217 ? -3.565 31.788 2.497 1.00 58.00 217 THR A O 1
ATOM 1687 N N . ILE A 1 218 ? -5.758 32.280 2.443 1.00 64.56 218 ILE A N 1
ATOM 1688 C CA . ILE A 1 218 ? -5.704 33.051 1.194 1.00 64.56 218 ILE A CA 1
ATOM 1689 C C . ILE A 1 218 ? -4.836 34.302 1.380 1.00 64.56 218 ILE A C 1
ATOM 1691 O O . ILE A 1 218 ? -3.958 34.563 0.555 1.00 64.56 218 ILE A O 1
ATOM 1695 N N . PHE A 1 219 ? -4.998 35.039 2.485 1.00 69.38 219 PHE A N 1
ATOM 1696 C CA . PHE A 1 219 ? -4.166 36.217 2.764 1.00 69.38 219 PHE A CA 1
ATOM 1697 C C . PHE A 1 219 ? -2.677 35.870 2.880 1.00 69.38 219 PHE A C 1
ATOM 1699 O O . PHE A 1 219 ? -1.839 36.570 2.312 1.00 69.38 219 PHE A O 1
ATOM 1706 N N . LEU A 1 220 ? -2.340 34.765 3.549 1.00 70.50 220 LEU A N 1
ATOM 1707 C CA . LEU A 1 220 ? -0.949 34.361 3.763 1.00 70.50 220 LEU A CA 1
ATOM 1708 C C . LEU A 1 220 ? -0.273 33.937 2.450 1.00 70.50 220 LEU A C 1
ATOM 1710 O O . LEU A 1 220 ? 0.835 34.385 2.159 1.00 70.50 220 LEU A O 1
ATOM 1714 N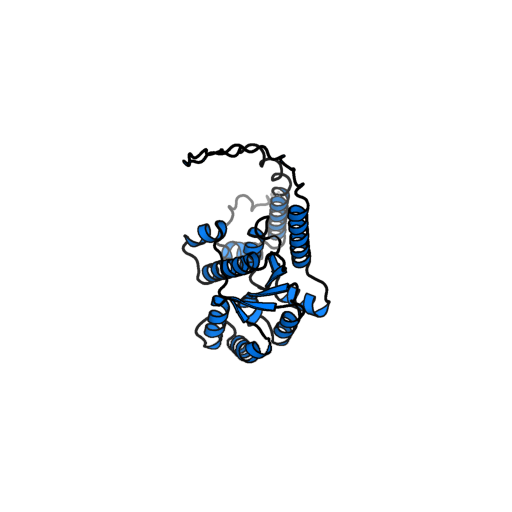 N . VAL A 1 221 ? -0.969 33.166 1.606 1.00 78.00 221 VAL A N 1
ATOM 1715 C CA . VAL A 1 221 ? -0.476 32.792 0.268 1.00 78.00 221 VAL A CA 1
ATOM 1716 C C . VAL A 1 221 ? -0.290 34.029 -0.612 1.00 78.00 221 VAL A C 1
ATOM 1718 O O . VAL A 1 221 ? 0.716 34.140 -1.312 1.00 78.00 221 VAL A O 1
ATOM 1721 N N . THR A 1 222 ? -1.210 34.993 -0.540 1.00 76.62 222 THR A N 1
ATOM 1722 C CA . THR A 1 222 ? -1.123 36.224 -1.338 1.00 76.62 222 THR A CA 1
ATOM 1723 C C . THR A 1 222 ? 0.071 37.083 -0.916 1.00 76.62 222 THR A C 1
ATOM 1725 O O . THR A 1 222 ? 0.833 37.528 -1.770 1.00 76.62 222 THR A O 1
ATOM 1728 N N . ILE A 1 223 ? 0.297 37.264 0.391 1.00 79.88 223 ILE A N 1
ATOM 1729 C CA . ILE A 1 223 ? 1.456 38.009 0.912 1.00 79.88 223 ILE A CA 1
ATOM 1730 C C . ILE A 1 223 ? 2.765 37.313 0.529 1.00 79.88 223 ILE A C 1
ATOM 1732 O O . ILE A 1 223 ? 3.715 37.983 0.128 1.00 79.88 223 ILE A O 1
ATOM 1736 N N . LEU A 1 224 ? 2.815 35.980 0.593 1.00 81.69 224 LEU A N 1
ATOM 1737 C CA . LEU A 1 224 ? 4.006 35.217 0.224 1.00 81.69 224 LEU A CA 1
ATOM 1738 C C . LEU A 1 224 ? 4.321 35.346 -1.276 1.00 81.69 224 LEU A C 1
ATOM 1740 O O . LEU A 1 224 ? 5.476 35.548 -1.646 1.00 81.69 224 LEU A O 1
ATOM 1744 N N . LEU A 1 225 ? 3.298 35.298 -2.137 1.00 78.94 225 LEU A N 1
ATOM 1745 C CA . LEU A 1 225 ? 3.447 35.495 -3.583 1.00 78.94 225 LEU A CA 1
ATOM 1746 C C . LEU A 1 225 ? 3.884 36.925 -3.930 1.00 78.94 225 LEU A C 1
ATOM 1748 O O . LEU A 1 225 ? 4.754 37.110 -4.781 1.00 78.94 225 LEU A O 1
ATOM 1752 N N . VAL A 1 226 ? 3.329 37.935 -3.255 1.00 80.50 226 VAL A N 1
ATOM 1753 C CA . VAL A 1 226 ? 3.725 39.340 -3.447 1.00 80.50 226 VAL A CA 1
ATOM 1754 C C . VAL A 1 226 ? 5.149 39.580 -2.938 1.00 80.50 226 VAL A C 1
ATOM 1756 O O . VAL A 1 226 ? 5.950 40.198 -3.638 1.00 80.50 226 VAL A O 1
ATOM 1759 N N . GLY A 1 227 ? 5.502 39.043 -1.768 1.00 83.38 227 GLY A N 1
ATOM 1760 C CA . GLY A 1 227 ? 6.851 39.133 -1.209 1.00 83.38 227 GLY A CA 1
ATOM 1761 C C . GLY A 1 227 ? 7.892 38.463 -2.105 1.00 83.38 227 GLY A C 1
ATOM 1762 O O . GLY A 1 227 ? 8.919 39.061 -2.422 1.00 83.38 227 GLY A O 1
ATOM 1763 N N . TRP A 1 228 ? 7.597 37.261 -2.608 1.00 82.00 228 TRP A N 1
ATOM 1764 C CA . TRP A 1 228 ? 8.468 36.573 -3.561 1.00 82.00 228 TRP A CA 1
ATOM 1765 C C . TRP A 1 228 ? 8.625 37.380 -4.857 1.00 82.00 228 TRP A C 1
ATOM 1767 O O . TRP A 1 228 ? 9.745 37.572 -5.336 1.00 82.00 228 TRP A O 1
ATOM 1777 N N . ARG A 1 229 ? 7.536 37.940 -5.393 1.00 80.31 229 ARG A N 1
ATOM 1778 C CA . ARG A 1 229 ? 7.590 38.791 -6.588 1.00 80.31 229 ARG A CA 1
ATOM 1779 C C . ARG A 1 229 ? 8.513 40.002 -6.411 1.00 80.31 229 ARG A C 1
ATOM 1781 O O . ARG A 1 229 ? 9.226 40.336 -7.354 1.00 80.31 229 ARG A O 1
ATOM 1788 N N . LEU A 1 230 ? 8.500 40.650 -5.245 1.00 79.38 230 LEU A N 1
ATOM 1789 C CA . LEU A 1 230 ? 9.329 41.833 -4.983 1.00 79.38 230 LEU A CA 1
ATOM 1790 C C . LEU A 1 230 ? 10.819 41.492 -4.857 1.00 79.38 230 LEU A C 1
ATOM 1792 O O . LEU A 1 230 ? 11.655 42.251 -5.339 1.00 79.38 230 LEU A O 1
ATOM 1796 N N . ILE A 1 231 ? 11.153 40.354 -4.246 1.00 82.31 231 ILE A N 1
ATOM 1797 C CA . ILE A 1 231 ? 12.551 39.976 -3.991 1.00 82.31 231 ILE A CA 1
ATOM 1798 C C . ILE A 1 231 ? 13.189 39.326 -5.233 1.00 82.31 231 ILE A C 1
ATOM 1800 O O . ILE A 1 231 ? 14.351 39.587 -5.538 1.00 82.31 231 ILE A O 1
ATOM 1804 N N . TYR A 1 232 ? 12.437 38.514 -5.991 1.00 79.88 232 TYR A N 1
ATOM 1805 C CA . TYR A 1 23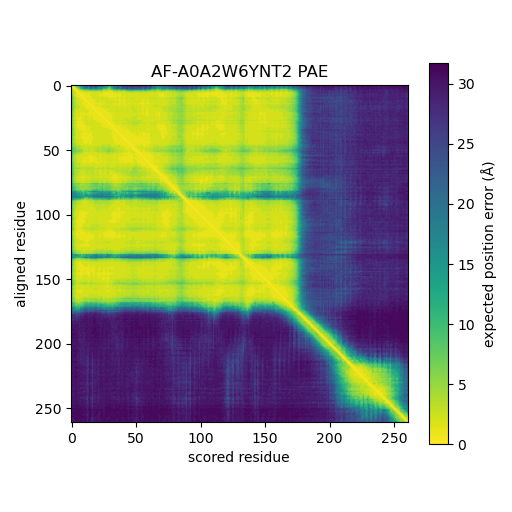2 ? 12.969 37.738 -7.124 1.00 79.88 232 TYR A CA 1
ATOM 1806 C C . TYR A 1 232 ? 12.071 37.793 -8.378 1.00 79.88 232 TYR A C 1
ATOM 1808 O O . TYR A 1 232 ? 11.515 36.771 -8.800 1.00 79.88 232 TYR A O 1
ATOM 1816 N N . PRO A 1 233 ? 11.962 38.953 -9.052 1.00 74.56 233 PRO A N 1
ATOM 1817 C CA . PRO A 1 233 ? 11.013 39.153 -10.152 1.00 74.56 233 PRO A CA 1
ATOM 1818 C C . PRO A 1 233 ? 11.279 38.260 -11.376 1.00 74.56 233 PRO A C 1
ATOM 1820 O O . PRO A 1 233 ? 10.336 37.783 -12.006 1.00 74.56 233 PRO A O 1
ATOM 1823 N N . LYS A 1 234 ? 12.549 37.979 -11.706 1.00 77.94 234 LYS A N 1
ATOM 1824 C CA . LYS A 1 234 ? 12.913 37.148 -12.874 1.00 77.94 234 LYS A CA 1
ATOM 1825 C C . LYS A 1 234 ? 12.523 35.676 -12.696 1.00 77.94 234 LYS A C 1
ATOM 1827 O O . LYS 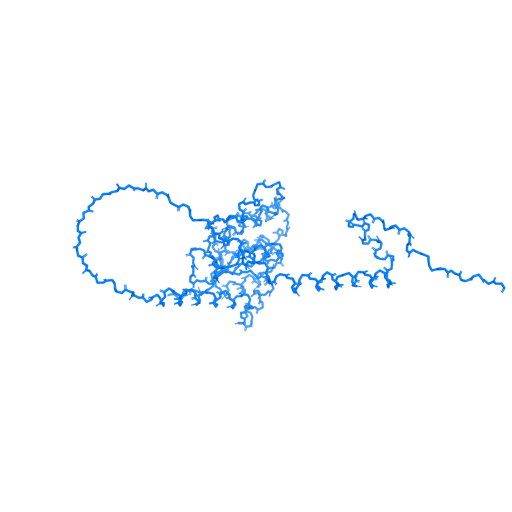A 1 234 ? 11.992 35.069 -13.620 1.00 77.94 234 LYS A O 1
ATOM 1832 N N . MET A 1 235 ? 12.744 35.124 -11.501 1.00 76.69 235 MET A N 1
ATOM 1833 C CA . MET A 1 235 ? 12.366 33.745 -11.158 1.00 76.69 235 MET A CA 1
ATOM 1834 C C . MET A 1 235 ? 10.844 33.588 -11.094 1.00 76.69 235 MET A C 1
ATOM 1836 O O . MET A 1 235 ? 10.306 32.597 -11.584 1.00 76.69 235 MET A O 1
ATOM 1840 N N . PHE A 1 236 ? 10.146 34.597 -10.561 1.00 79.00 236 PHE A N 1
ATOM 1841 C CA . PHE A 1 236 ? 8.687 34.613 -10.521 1.00 79.00 236 PHE A CA 1
ATOM 1842 C C . PHE A 1 236 ? 8.079 34.562 -11.927 1.00 79.00 236 PHE A C 1
ATOM 1844 O O . PHE A 1 236 ? 7.205 33.742 -12.170 1.00 79.00 236 PHE A O 1
ATOM 1851 N N . GLN A 1 237 ? 8.573 35.364 -12.876 1.00 75.50 237 GLN A N 1
ATOM 1852 C CA . GLN A 1 237 ? 8.072 35.365 -14.259 1.00 75.50 237 GLN A CA 1
ATOM 1853 C C . GLN A 1 237 ? 8.301 34.026 -14.978 1.00 75.50 237 GLN A C 1
ATOM 1855 O O . GLN A 1 237 ? 7.415 33.542 -15.680 1.00 75.50 237 GLN A O 1
ATOM 1860 N N . GLN A 1 238 ? 9.454 33.385 -14.764 1.00 78.69 238 GLN A N 1
ATOM 1861 C CA . GLN A 1 238 ? 9.732 32.058 -15.326 1.00 78.69 238 GLN A CA 1
ATOM 1862 C C . GLN A 1 238 ? 8.803 30.981 -14.760 1.00 78.69 238 GLN A C 1
ATOM 1864 O O . GLN A 1 238 ? 8.338 30.115 -15.499 1.00 78.69 238 GLN A O 1
ATOM 1869 N N . PHE A 1 239 ? 8.521 31.035 -13.457 1.00 82.69 239 PHE A N 1
ATOM 1870 C CA . PHE A 1 239 ? 7.537 30.164 -12.824 1.00 82.69 239 PHE A CA 1
ATOM 1871 C C . PHE A 1 239 ? 6.123 30.443 -13.358 1.00 82.69 239 PHE A C 1
ATOM 1873 O O . PHE A 1 239 ? 5.442 29.518 -13.791 1.00 82.69 239 PHE A O 1
ATOM 1880 N N . TRP A 1 240 ? 5.712 31.712 -13.408 1.00 80.44 240 TRP A N 1
ATOM 1881 C CA . TRP A 1 240 ? 4.378 32.134 -13.846 1.00 80.44 240 TRP A CA 1
ATOM 1882 C C . TRP A 1 240 ? 4.076 31.714 -15.289 1.00 80.44 240 TRP A C 1
ATOM 1884 O O . TRP A 1 240 ? 2.998 31.194 -15.571 1.00 80.44 240 TRP A O 1
ATOM 1894 N N . GLY A 1 241 ? 5.066 31.847 -16.179 1.00 74.25 241 GLY A N 1
ATOM 1895 C CA . GLY A 1 241 ? 4.968 31.392 -17.565 1.00 74.25 241 GLY A CA 1
ATOM 1896 C C . GLY A 1 241 ? 4.873 29.869 -17.703 1.00 74.25 241 GLY A C 1
ATOM 1897 O O . GLY A 1 241 ? 4.120 29.381 -18.540 1.00 74.25 241 GLY A O 1
ATOM 1898 N N . LYS A 1 242 ? 5.570 29.098 -16.855 1.00 79.19 242 LYS A N 1
ATOM 1899 C CA . LYS A 1 242 ? 5.495 27.622 -16.862 1.00 79.19 242 LYS A CA 1
ATOM 1900 C C . LYS A 1 242 ? 4.151 27.083 -16.371 1.00 79.19 242 LYS A C 1
ATOM 1902 O O . LYS A 1 242 ? 3.741 26.012 -16.803 1.00 79.19 242 LYS A O 1
ATOM 1907 N N . VAL A 1 243 ? 3.473 27.813 -15.486 1.00 79.75 243 VAL A N 1
ATOM 1908 C CA . VAL A 1 243 ? 2.150 27.444 -14.947 1.00 79.75 243 VAL A CA 1
ATOM 1909 C C . VAL A 1 243 ? 1.012 27.835 -15.912 1.00 79.75 243 VAL A C 1
ATOM 1911 O O . VAL A 1 243 ? -0.146 27.513 -15.666 1.00 79.75 243 VAL A O 1
ATOM 1914 N N . GLY A 1 244 ? 1.325 28.477 -17.047 1.00 69.62 244 GLY A N 1
ATOM 1915 C CA . GLY A 1 244 ? 0.350 28.814 -18.090 1.00 69.62 244 GLY A CA 1
ATOM 1916 C C . GLY A 1 244 ? -0.570 29.981 -17.725 1.00 69.62 244 GLY A C 1
ATOM 1917 O O . GLY A 1 244 ? -1.642 30.128 -18.309 1.00 69.62 244 GLY A O 1
ATOM 1918 N N . LEU A 1 245 ? -0.174 30.805 -16.752 1.00 76.31 245 LEU A N 1
ATOM 1919 C CA . LEU A 1 245 ? -0.935 31.981 -16.345 1.00 76.31 245 LEU A CA 1
ATOM 1920 C C . LEU A 1 245 ? -0.589 33.175 -17.249 1.00 76.31 245 LEU A C 1
ATOM 1922 O O . LEU A 1 245 ? 0.576 33.344 -17.622 1.00 76.31 245 LEU A O 1
ATOM 1926 N N . PRO A 1 246 ? -1.573 34.021 -17.603 1.00 71.00 246 PRO A N 1
ATOM 1927 C CA . PRO A 1 246 ? -1.326 35.175 -18.454 1.00 71.00 246 PRO A CA 1
ATOM 1928 C C . PRO A 1 246 ? -0.350 36.155 -17.779 1.00 71.00 246 PRO A C 1
ATOM 1930 O O . PRO A 1 246 ? -0.349 36.285 -16.546 1.00 71.00 246 PRO A O 1
ATOM 1933 N N . PRO A 1 247 ? 0.479 36.865 -18.565 1.00 65.88 247 PRO A N 1
ATOM 1934 C CA . PRO A 1 247 ? 1.332 37.916 -18.033 1.00 65.88 247 PRO A CA 1
ATOM 1935 C C . PRO A 1 247 ? 0.467 39.008 -17.391 1.00 65.88 247 PRO A C 1
ATOM 1937 O O . PRO A 1 247 ? -0.585 39.381 -17.910 1.00 65.88 247 PRO A O 1
ATOM 1940 N N . PHE A 1 248 ? 0.894 39.505 -16.229 1.00 59.38 248 PHE A N 1
ATOM 1941 C CA . PHE A 1 248 ? 0.158 40.553 -15.524 1.00 59.38 248 PHE A CA 1
ATOM 1942 C C . PHE A 1 248 ? 0.149 41.865 -16.329 1.00 59.38 248 PHE A C 1
ATOM 1944 O O . PHE A 1 248 ? 1.184 42.219 -16.893 1.00 59.38 248 PHE A O 1
ATOM 1951 N N . PRO A 1 249 ? -0.966 42.623 -16.324 1.00 55.50 249 PRO A N 1
ATOM 1952 C CA . PRO A 1 249 ? -1.038 43.923 -16.985 1.00 55.50 249 PRO A CA 1
ATOM 1953 C C . PRO A 1 249 ? 0.006 44.897 -16.415 1.00 55.50 249 PRO A C 1
ATOM 1955 O O . PRO A 1 249 ? 0.190 44.993 -15.199 1.00 55.50 249 PRO A O 1
ATOM 1958 N N . GLU A 1 250 ? 0.671 45.644 -17.300 1.00 58.91 250 GLU A N 1
ATOM 1959 C CA . GLU A 1 250 ? 1.790 46.562 -17.005 1.00 58.91 250 GLU A CA 1
ATOM 1960 C C . GLU A 1 250 ? 1.418 47.776 -16.134 1.00 58.91 250 GLU A C 1
ATOM 1962 O O . GLU A 1 250 ? 2.287 48.550 -15.739 1.00 58.91 250 GLU A O 1
ATOM 1967 N N . LEU A 1 251 ? 0.144 47.921 -15.758 1.00 54.34 251 LEU A N 1
ATOM 1968 C CA . LEU A 1 251 ? -0.396 49.059 -15.002 1.00 54.34 251 LEU A CA 1
ATOM 1969 C C . LEU A 1 251 ? 0.215 49.254 -13.599 1.00 54.34 251 LEU A C 1
ATOM 1971 O O . LEU A 1 251 ? -0.052 50.263 -12.956 1.00 54.34 251 LEU A O 1
ATOM 1975 N N . PHE A 1 252 ? 1.053 48.326 -13.129 1.00 52.69 252 PHE A N 1
ATOM 1976 C CA . PHE A 1 252 ? 1.728 48.395 -11.827 1.00 52.69 252 PHE A CA 1
ATOM 1977 C C . PHE A 1 252 ? 3.267 48.419 -11.923 1.00 52.69 252 PHE A C 1
ATOM 1979 O O . PHE A 1 252 ? 3.936 48.179 -10.919 1.00 52.69 252 PHE A O 1
ATOM 1986 N N . MET A 1 253 ? 3.852 48.648 -13.109 1.00 53.25 253 MET A N 1
ATOM 1987 C CA . MET A 1 253 ? 5.306 48.525 -13.330 1.00 53.25 253 MET A CA 1
ATOM 1988 C C . MET A 1 253 ? 6.122 49.826 -13.290 1.00 53.25 253 MET A C 1
ATOM 1990 O O . MET A 1 253 ? 7.341 49.762 -13.434 1.00 53.25 253 MET A O 1
ATOM 1994 N N . THR A 1 254 ? 5.531 50.991 -13.029 1.00 49.31 254 THR A N 1
ATOM 1995 C CA . THR A 1 254 ? 6.286 52.257 -13.022 1.00 49.31 254 THR A CA 1
ATOM 1996 C C . THR A 1 254 ? 6.310 52.919 -11.644 1.00 49.31 254 THR A C 1
ATOM 1998 O O . THR A 1 254 ? 5.326 53.534 -11.239 1.00 49.31 254 THR A O 1
ATOM 2001 N N . PRO A 1 255 ? 7.450 52.897 -10.924 1.00 45.88 255 PRO A N 1
ATOM 2002 C CA . PRO A 1 255 ? 7.754 53.966 -9.991 1.0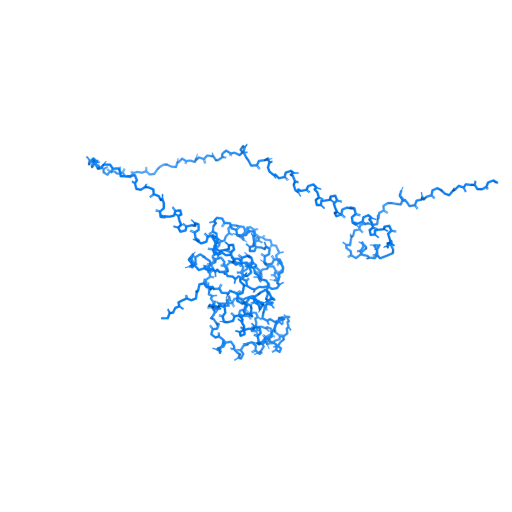0 45.88 255 PRO A CA 1
ATOM 2003 C C . PRO A 1 255 ? 8.007 55.230 -10.817 1.00 45.88 255 PRO A C 1
ATOM 2005 O O . PRO A 1 255 ? 8.909 55.271 -11.657 1.00 45.88 255 PRO A O 1
ATOM 2008 N N . SER A 1 256 ? 7.192 56.257 -10.595 1.00 47.50 256 SER A N 1
ATOM 2009 C CA . SER A 1 256 ? 7.397 57.602 -11.126 1.00 47.50 256 SER A CA 1
ATOM 2010 C C . SER A 1 256 ? 8.802 58.094 -10.763 1.00 47.50 256 SER A C 1
ATOM 2012 O O . SER A 1 256 ? 9.086 58.381 -9.600 1.00 47.50 256 SER A O 1
ATOM 2014 N N . GLN A 1 257 ? 9.692 58.181 -11.748 1.00 48.69 257 GLN A N 1
ATOM 2015 C CA . GLN A 1 257 ? 10.977 58.855 -11.586 1.00 48.69 257 GLN A CA 1
ATOM 2016 C C . GLN A 1 257 ? 10.728 60.367 -11.449 1.00 48.69 257 GLN A C 1
ATOM 2018 O O . GLN A 1 257 ? 10.016 60.932 -12.286 1.00 48.69 257 GLN A O 1
ATOM 2023 N N . PRO A 1 258 ? 11.286 61.052 -10.434 1.00 50.81 258 PRO A N 1
ATOM 2024 C CA . PRO A 1 258 ? 11.175 62.497 -10.347 1.00 50.81 258 PRO A CA 1
ATOM 2025 C C . PRO A 1 258 ? 12.026 63.151 -11.440 1.00 50.81 258 PRO A C 1
ATOM 2027 O O . PRO A 1 258 ? 13.204 62.840 -11.626 1.00 50.81 258 PRO A O 1
ATOM 2030 N N . LYS A 1 259 ? 11.399 64.080 -12.163 1.00 46.03 259 LYS A N 1
ATOM 2031 C CA . LYS A 1 259 ? 12.032 64.944 -13.160 1.00 46.03 259 LYS A CA 1
ATOM 2032 C C . LYS A 1 259 ? 13.067 65.820 -12.443 1.00 46.03 259 LYS A C 1
ATOM 2034 O O . LYS A 1 259 ? 12.692 66.638 -11.608 1.00 46.03 259 LYS A O 1
ATOM 2039 N N . LYS A 1 260 ? 14.354 65.641 -12.746 1.00 48.00 260 LYS A N 1
ATOM 2040 C CA . LYS A 1 260 ? 15.395 66.598 -12.350 1.00 48.00 260 LYS A CA 1
ATOM 2041 C C . LYS A 1 260 ? 15.287 67.823 -13.263 1.00 48.00 260 LYS A C 1
ATOM 2043 O O . LYS A 1 260 ? 15.510 67.696 -14.465 1.00 48.00 260 LYS A O 1
ATOM 2048 N N . THR A 1 261 ? 14.883 68.953 -12.692 1.00 56.03 261 THR A N 1
ATOM 2049 C CA . THR A 1 261 ? 15.203 70.306 -13.181 1.00 56.03 261 THR A CA 1
ATOM 2050 C C . THR A 1 261 ? 16.539 70.744 -12.619 1.00 56.03 261 THR A C 1
ATOM 2052 O O . THR A 1 261 ? 16.789 70.410 -11.437 1.00 56.03 261 THR A O 1
#

Foldseek 3Di:
DDAQLEEEEEALQLQQVDDPVLLLLLLVNHAAEYEPLRVVVLVCLLVVNDDGDVVSSVVCVVCVVVSNYYYDPQFADDPVLVVVVPDPDDPVRVSLSRSLRNQLSVLVVCVSGQYEYEHPDPVSQVVQVVVDDLSRLSYHYDYSVQSNVCSVPVDHDPRNVRSNVSSVVVVVVVVPPDPPPDDDDDDDDDDDDDDDDDDDDDPPPPPPPPPPPPPVVVVVVVVVLVVCCVVPVPVSVVVCVVVVHDDDDCPPPDDDDDDDD

Radius of gyration: 26.36 Å; Cα contacts (8 Å, |Δi|>4): 283; chains: 1; bounding box: 68×87×48 Å

Sequence (261 aa):
MTTSPYILLLETSAIVQTDPNTWRAIAQLGECLLPEIVALEIENIANGRSDGNETVARQFQSLRSQLNWQSTSLSANHPQLMQRTSQNLSATARMHLNVARYVIGVASAYPHRCVVLVSDEVLLRDLIVKLEGCDYPNLCAIPSAAARQWSRTTQEPPLVQKAKQGIKEVAQFTLSSPTRQIPVSSQENQNSTQKFHSEKPNFGQIAISLVKYGITTIFLVTILLVGWRLIYPKMFQQFWGKVGLPPFPELFMTPSQPKKT

Secondary structure (DSSP, 8-state):
----SEEEEEPHHHHHTS-HHHHHHHHTTSEEEEEHHHHHHHHHHHTTSSSS-HHHHHHHHHHHTTTTPEEE------HHHHHHHTS---HHHHHHHHHHHHHHHHHHH-TTSEEEEE-S-HHHHHHHHHH-STT-TTEEEE-HHHHHHHHHH----HHHHHHHHHHHHHHHHHH------PPP--------------PPPP--SSSSSSTTTHHHHHHHHHHHHHHHHHH-HHHHHHHHHHTTPPPPPGGG---------

pLDDT: mean 80.0, std 20.87, range [29.22, 98.5]

Solvent-accessible surface area (backbone atoms only — not comparable to full-atom values): 15415 Å² total; per-residue (Å²): 133,86,77,58,62,29,37,37,36,48,39,58,53,38,52,49,77,49,50,75,67,49,53,55,35,46,43,71,64,28,48,38,35,27,39,50,71,36,54,51,48,42,50,30,16,40,68,72,72,41,93,68,48,32,69,48,27,45,53,46,62,74,42,34,77,80,60,65,53,38,76,39,85,50,56,44,89,47,72,80,59,53,69,59,63,81,51,97,64,52,71,67,57,50,49,43,55,50,52,51,22,27,56,48,18,45,33,68,76,37,58,89,30,34,28,34,40,30,30,61,50,62,70,50,36,54,49,46,59,70,60,41,46,93,90,34,34,18,38,36,56,43,39,41,68,55,45,40,46,22,52,72,68,74,51,73,52,72,57,55,51,49,12,50,48,36,36,51,53,56,56,49,60,71,70,64,63,76,83,75,79,72,80,87,76,93,76,90,79,90,80,89,79,92,78,91,78,88,82,81,84,83,91,80,78,88,80,78,78,68,75,82,66,61,57,61,56,54,54,51,55,49,51,51,52,52,52,46,41,72,77,39,51,72,62,44,50,57,51,41,56,73,73,70,52,79,83,76,76,70,92,80,73,73,82,84,75,81,82,84,126

Nearest PDB structures (foldseek):
  3khu-assembly1_D  TM=3.626E-01  e=3.294E-01  Homo sapiens
  3tf5-assembly1_C-2  TM=3.449E-01  e=3.108E-01  Homo sapiens
  3khu-assembly1_E  TM=3.784E-01  e=4.937E-01  Homo sapiens
  3khu-assembly1_F  TM=3.642E-01  e=5.542E-01  Homo sapiens
  6c5z-assembly1_A  TM=3.195E-01  e=2.095E+00  Homo sapiens